Protein AF-A0A7C5TAN1-F1 (afdb_monomer)

Foldseek 3Di:
DKKWFFWPQLATDIDIDPDADAPEFWKKFFFKFFFWQLLQCVNVVLADAPPTAGDGQWGKIQTCAGPDDCTVVRHRWIFTFHQFFPQGGDRGHHHHNLMRMHHDYPRRGDDTDPPDDNLSRCLQLLLLLQLLLVVFDPPEEEEDLALSSLSVQLNNVVVVHQYEYEYCPLVVSNVVVVHHYDNDLVVDDQETQEYEQQASDPVSVCSPQVRHDYQEYEYEVNNVDPDHDDDPDPRDHHYHYGGRNPVGDPVSSVVSSVVCVVVEDEAEDPDSRVCSVCGPPPRNTYMYGPNND

Solvent-accessible surface area (backbone atoms only — not comparable to full-atom values): 15464 Å² total; per-residue (Å²): 104,69,20,39,34,36,26,40,67,91,54,73,45,76,50,76,39,85,48,65,71,76,86,39,47,26,34,28,34,39,34,25,32,28,38,27,66,63,53,31,30,43,76,72,64,66,42,86,54,67,70,71,29,24,32,24,33,22,12,24,30,32,29,68,42,39,68,65,95,66,27,81,81,48,43,73,41,34,28,25,31,32,34,60,41,88,86,41,31,34,42,44,72,39,59,22,50,39,34,66,46,46,38,40,56,68,63,22,56,66,50,82,42,92,78,82,53,72,68,44,14,48,41,43,55,39,25,27,14,35,32,56,29,75,71,54,42,80,55,36,38,31,34,26,28,42,52,48,25,40,39,20,45,51,37,24,44,77,73,75,41,81,46,41,33,43,26,87,52,58,48,65,50,32,47,75,71,72,44,55,72,32,64,48,76,88,72,48,76,51,72,34,36,14,36,35,44,32,40,61,52,64,66,61,53,47,54,50,68,75,68,40,48,46,46,30,39,37,35,36,55,83,13,70,74,88,77,77,84,87,69,91,62,92,72,74,55,47,77,47,76,48,73,63,23,91,82,33,58,66,71,59,39,53,54,42,49,60,65,50,56,79,72,55,52,79,44,78,42,92,49,76,68,69,51,46,84,51,62,65,39,62,86,68,22,39,35,39,31,38,76,83,108

Secondary structure (DSSP, 8-state):
--EEEEEESSSEEEEEESS----SSEEEEEEEEEE-HHHHHHHTTSS---SSEE---EEEEEEEEE-STTHHHHTT-EEEE-SB-SS-BBTTTB--S-BSSEEE-GGGEEEEESS--GGGGTHHHHHHHHHHHHH--SSEEEE--SHHHHHHHHHHHHTT--PEEE-SS-HHHHHTTT-EEESSGGGS-SEEEEEEE--S-HHHHHHHHHH-EEEEEEEEGGGT----PPPSSS---EEEEE-S-TT--HHHHHHHHHHHTTTPEEEE-SSSGGGGGG-SPPTT-EEEE-TT-

Nearest PDB structures (foldseek):
  2cdb-assembly1_A  TM=6.355E-01  e=8.607E-15  Saccharolobus solfataricus
  4cpd-assembly2_B  TM=6.988E-01  e=2.084E-10  Thermus sp. ATN1
  1hdy-assembly1_B  TM=6.630E-01  e=4.473E-11  Homo sapiens
  6eow-assembly2_D-2  TM=5.932E-01  e=3.955E-11  Rubus idaeus
  1d1t-assembly1_B  TM=6.871E-01  e=2.032E-09  Homo sapiens

pLDDT: mean 93.08, std 7.65, range [54.47, 98.81]

Mean predicted aligned error: 4.23 Å

Radius of gyration: 18.88 Å; Cα contacts (8 Å, |Δi|>4): 724; chains: 1; bounding box: 49×38×54 Å

Structure (mmCIF, N/CA/C/O backbone):
data_AF-A0A7C5TAN1-F1
#
_entry.id   AF-A0A7C5TAN1-F1
#
loop_
_atom_site.group_PDB
_atom_site.id
_atom_site.type_symbol
_atom_site.label_atom_id
_atom_site.label_alt_id
_atom_site.label_comp_id
_atom_site.label_asym_id
_atom_site.label_entity_id
_atom_site.label_seq_id
_atom_site.pdbx_PDB_ins_code
_atom_site.Cartn_x
_atom_site.Cartn_y
_atom_site.Cartn_z
_atom_site.occupancy
_atom_site.B_iso_or_equiv
_atom_site.auth_seq_id
_atom_site.auth_comp_id
_atom_site.auth_asym_id
_atom_site.auth_atom_id
_atom_site.pdbx_PDB_model_num
ATOM 1 N N . MET A 1 1 ? 10.106 1.331 -29.842 1.00 77.94 1 MET A N 1
ATOM 2 C CA . MET A 1 1 ? 10.509 1.033 -28.450 1.00 77.94 1 MET A CA 1
ATOM 3 C C . MET A 1 1 ? 9.751 -0.211 -28.020 1.00 77.94 1 MET A C 1
ATOM 5 O O . MET A 1 1 ? 8.537 -0.208 -28.179 1.00 77.94 1 MET A O 1
ATOM 9 N N . ARG A 1 2 ? 10.437 -1.283 -27.600 1.00 86.75 2 ARG A N 1
ATOM 10 C CA . ARG A 1 2 ? 9.760 -2.504 -27.128 1.00 86.75 2 ARG A CA 1
ATOM 11 C C . ARG A 1 2 ? 9.246 -2.297 -25.710 1.00 86.75 2 ARG A C 1
ATOM 13 O O . ARG A 1 2 ? 9.892 -1.591 -24.933 1.00 86.75 2 ARG A O 1
ATOM 20 N N . GLN A 1 3 ? 8.127 -2.922 -25.378 1.00 90.50 3 GLN A N 1
ATOM 21 C CA . GLN A 1 3 ? 7.542 -2.838 -24.047 1.00 90.50 3 GLN A CA 1
ATOM 22 C C . GLN A 1 3 ? 7.642 -4.189 -23.361 1.00 90.50 3 GLN A C 1
ATOM 24 O O . GLN A 1 3 ? 7.232 -5.199 -23.917 1.00 90.50 3 GLN A O 1
ATOM 29 N N . ARG A 1 4 ? 8.195 -4.205 -22.156 1.00 94.62 4 ARG A N 1
ATOM 30 C CA . ARG A 1 4 ? 8.327 -5.392 -21.318 1.00 94.62 4 ARG A CA 1
ATOM 31 C C . ARG A 1 4 ? 7.638 -5.103 -20.000 1.00 94.62 4 ARG A C 1
ATOM 33 O O . ARG A 1 4 ? 7.917 -4.073 -19.385 1.00 94.62 4 ARG A O 1
ATOM 40 N N . LEU A 1 5 ? 6.735 -5.988 -19.598 1.00 95.25 5 LEU A N 1
ATOM 41 C CA . LEU A 1 5 ? 5.948 -5.854 -18.378 1.00 95.25 5 LEU A CA 1
ATOM 42 C C . LEU A 1 5 ? 6.051 -7.131 -17.562 1.00 95.25 5 LEU A C 1
ATOM 44 O O . LEU A 1 5 ? 6.034 -8.227 -18.117 1.00 95.25 5 LEU A O 1
ATOM 48 N N . VAL A 1 6 ? 6.087 -6.980 -16.247 1.00 96.94 6 VAL A N 1
ATOM 49 C CA . VAL A 1 6 ? 5.904 -8.090 -15.318 1.00 96.94 6 VAL A CA 1
ATOM 50 C C . VAL A 1 6 ? 4.426 -8.134 -14.976 1.00 96.94 6 VAL A C 1
ATOM 52 O O . VAL A 1 6 ? 3.884 -7.189 -14.394 1.00 96.94 6 VAL A O 1
ATOM 55 N N . VAL A 1 7 ? 3.762 -9.214 -15.368 1.00 96.94 7 VAL A N 1
ATOM 56 C CA . VAL A 1 7 ? 2.310 -9.343 -15.273 1.00 96.94 7 VAL A CA 1
ATOM 57 C C . VAL A 1 7 ? 1.903 -10.519 -14.401 1.00 96.94 7 VAL A C 1
ATOM 59 O O . VAL A 1 7 ? 2.664 -11.462 -14.197 1.00 96.94 7 VAL A O 1
ATOM 62 N N . TYR A 1 8 ? 0.660 -10.478 -13.932 1.00 96.56 8 TYR A N 1
ATOM 63 C CA . TYR A 1 8 ? -0.034 -11.632 -13.388 1.00 96.56 8 TYR A CA 1
ATOM 64 C C . TYR A 1 8 ? -1.104 -12.127 -14.370 1.00 96.56 8 TYR A C 1
ATOM 66 O O . TYR A 1 8 ? -2.090 -11.439 -14.641 1.00 96.56 8 TYR A O 1
ATOM 74 N N . SER A 1 9 ? -0.921 -13.343 -14.885 1.00 93.75 9 SER A N 1
ATOM 75 C CA . SER A 1 9 ? -1.840 -14.047 -15.802 1.00 93.75 9 SER A CA 1
ATOM 76 C C . SER A 1 9 ? -2.499 -15.280 -15.153 1.00 93.75 9 SER A C 1
ATOM 78 O O . SER A 1 9 ? -3.233 -16.033 -15.790 1.00 93.75 9 SER A O 1
ATOM 80 N N . GLY A 1 10 ? -2.281 -15.475 -13.849 1.00 92.00 10 GLY A N 1
ATOM 81 C CA . GLY A 1 10 ? -2.526 -16.723 -13.109 1.00 92.00 10 GLY A CA 1
ATOM 82 C C . GLY A 1 10 ? -1.242 -17.265 -12.473 1.00 92.00 10 GLY A C 1
ATOM 83 O O . GLY A 1 10 ? -1.290 -17.978 -11.477 1.00 92.00 10 GLY A O 1
ATOM 84 N N . HIS A 1 11 ? -0.100 -16.844 -13.008 1.00 93.25 11 HIS A N 1
ATOM 85 C CA . HIS A 1 11 ? 1.221 -16.869 -12.393 1.00 93.25 11 HIS A CA 1
ATOM 86 C C . HIS A 1 11 ? 1.933 -15.552 -12.752 1.00 93.25 11 HIS A C 1
ATOM 88 O O . HIS A 1 11 ? 1.396 -14.757 -13.527 1.00 93.25 11 HIS A O 1
ATOM 94 N N . VAL A 1 12 ? 3.082 -15.280 -12.131 1.00 96.00 12 VAL A N 1
ATOM 95 C CA . VAL A 1 12 ? 3.873 -14.073 -12.412 1.00 96.00 12 VAL A CA 1
ATOM 96 C C . VAL A 1 12 ? 4.862 -14.385 -13.530 1.00 96.00 12 VAL A C 1
ATOM 98 O O . VAL A 1 12 ? 5.633 -15.336 -13.411 1.00 96.00 12 VAL A O 1
ATOM 101 N N . GLU A 1 13 ? 4.849 -13.590 -14.594 1.00 96.44 13 GLU A N 1
ATOM 102 C CA . GLU A 1 13 ? 5.713 -13.767 -15.765 1.00 96.44 13 GLU A CA 1
ATOM 103 C C . GLU A 1 13 ? 6.078 -12.421 -16.406 1.00 96.44 13 GLU A C 1
ATOM 105 O O . GLU A 1 13 ? 5.471 -11.390 -16.105 1.00 96.44 13 GLU A O 1
ATOM 110 N N . VAL A 1 14 ? 7.075 -12.426 -17.293 1.00 96.25 14 VAL A N 1
ATOM 111 C CA . VAL A 1 14 ? 7.434 -11.260 -18.109 1.00 96.25 14 VAL A CA 1
ATOM 112 C C . VAL A 1 14 ? 6.853 -11.435 -19.506 1.00 96.25 14 VAL A C 1
ATOM 114 O O . VAL A 1 14 ? 7.143 -12.421 -20.177 1.00 96.25 14 VAL A O 1
ATOM 117 N N . ILE A 1 15 ? 6.072 -10.456 -19.960 1.00 94.50 15 ILE A N 1
ATOM 118 C CA . ILE A 1 15 ? 5.562 -10.389 -21.333 1.00 94.50 15 ILE A CA 1
ATOM 119 C C . ILE A 1 15 ? 6.276 -9.266 -22.080 1.00 94.50 15 ILE A C 1
ATOM 121 O O . ILE A 1 15 ? 6.472 -8.171 -21.547 1.00 94.50 15 ILE A O 1
ATOM 125 N N . GLU A 1 16 ? 6.635 -9.531 -23.336 1.00 93.06 16 GLU A N 1
ATOM 126 C CA . GLU A 1 16 ? 7.217 -8.557 -24.255 1.00 93.06 16 GLU A CA 1
ATOM 127 C C . GLU A 1 16 ? 6.258 -8.263 -25.412 1.00 93.06 16 GLU A C 1
ATOM 129 O O . GLU A 1 16 ? 5.814 -9.163 -26.123 1.00 93.06 16 GLU A O 1
ATOM 134 N N . TYR A 1 17 ? 5.979 -6.981 -25.623 1.00 88.00 17 TYR A N 1
ATOM 135 C CA . TYR A 1 17 ? 5.256 -6.466 -26.775 1.00 88.00 17 TYR A CA 1
ATOM 136 C C . TYR A 1 17 ? 6.226 -5.803 -27.762 1.00 88.00 17 TYR A C 1
ATOM 138 O O . TYR A 1 17 ? 7.182 -5.123 -27.355 1.00 88.00 17 TYR A O 1
ATOM 146 N N . PRO A 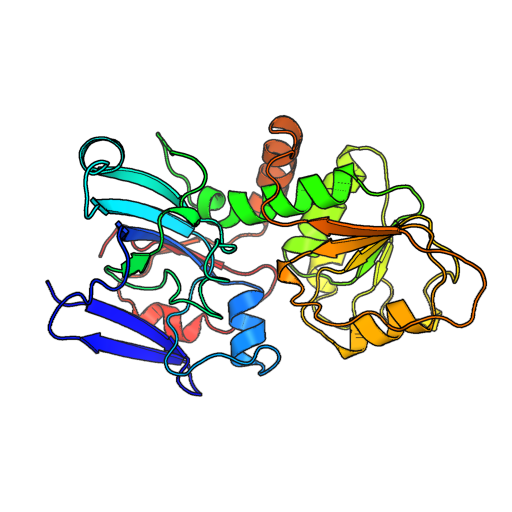1 18 ? 5.972 -5.941 -29.078 1.00 84.81 18 PRO A N 1
ATOM 147 C CA . PRO A 1 18 ? 6.850 -5.398 -30.116 1.00 84.81 18 PRO A CA 1
ATOM 148 C C . PRO A 1 18 ? 6.916 -3.862 -30.098 1.00 84.81 18 PRO A C 1
ATOM 150 O O . PRO A 1 18 ? 7.912 -3.277 -30.530 1.00 84.81 18 PRO A O 1
ATOM 153 N N . CYS A 1 19 ? 5.884 -3.203 -29.569 1.00 81.56 19 CYS A N 1
ATOM 154 C CA . CYS A 1 19 ? 5.796 -1.759 -29.402 1.00 81.56 19 CYS A CA 1
ATOM 155 C C . CYS A 1 19 ? 5.165 -1.395 -28.050 1.00 81.56 19 CYS A C 1
ATOM 157 O O . CYS A 1 19 ? 4.461 -2.203 -27.448 1.00 81.56 19 CYS A O 1
ATOM 159 N N . VAL A 1 20 ? 5.426 -0.170 -27.581 1.00 80.94 20 VAL A N 1
ATOM 160 C CA . VAL A 1 20 ? 4.728 0.417 -26.429 1.00 80.94 20 VAL A CA 1
ATOM 161 C C . VAL A 1 20 ? 3.267 0.629 -26.786 1.00 80.94 20 VAL A C 1
ATOM 163 O O . VAL A 1 20 ? 2.955 1.367 -27.720 1.00 80.94 20 VAL A O 1
ATOM 166 N N . VAL A 1 21 ? 2.382 -0.004 -26.023 1.00 76.88 21 VAL A N 1
ATOM 167 C CA . VAL A 1 21 ? 0.944 0.213 -26.128 1.00 76.88 21 VAL A CA 1
ATOM 168 C C . VAL A 1 21 ? 0.585 1.432 -25.281 1.00 76.88 21 VAL A C 1
ATOM 170 O O . VAL A 1 21 ? 0.700 1.408 -24.055 1.00 76.88 21 VAL A O 1
ATOM 173 N N . VAL A 1 22 ? 0.173 2.512 -25.943 1.00 75.62 22 VAL A N 1
ATOM 174 C CA . VAL A 1 22 ? -0.327 3.725 -25.284 1.00 75.62 22 VAL A CA 1
ATOM 175 C C . VAL A 1 22 ? -1.839 3.591 -25.160 1.00 75.62 22 VAL A C 1
ATOM 177 O O . VAL A 1 22 ? -2.556 3.696 -26.153 1.00 75.62 22 VAL A O 1
ATOM 180 N N . GLN A 1 23 ? -2.304 3.265 -23.957 1.00 71.50 23 GLN A N 1
ATOM 181 C CA . GLN A 1 23 ? -3.733 3.128 -23.644 1.00 71.50 23 GLN A CA 1
ATOM 182 C C . GLN A 1 23 ? -4.280 4.388 -22.969 1.00 71.50 23 GLN A C 1
ATOM 184 O O . GLN A 1 23 ? -5.439 4.738 -23.169 1.00 71.50 23 GLN A O 1
ATOM 189 N N . ASP A 1 24 ? -3.419 5.090 -22.237 1.00 77.69 24 ASP A N 1
ATOM 190 C CA . ASP A 1 24 ? -3.729 6.285 -21.472 1.00 77.69 24 ASP A CA 1
ATOM 191 C C . ASP A 1 24 ? -2.932 7.493 -21.963 1.00 77.69 24 ASP A C 1
ATOM 193 O O . ASP A 1 24 ? -1.995 7.409 -22.760 1.00 77.69 24 ASP A O 1
ATOM 197 N N . SER A 1 25 ? -3.284 8.664 -21.443 1.00 84.75 25 SER A N 1
ATOM 198 C CA . SER A 1 25 ? -2.717 9.922 -21.910 1.00 84.75 25 SER A CA 1
ATOM 199 C C . SER A 1 25 ? -1.309 10.227 -21.388 1.00 84.75 25 SER A C 1
ATOM 201 O O . SER A 1 25 ? -0.742 11.216 -21.834 1.00 84.75 25 SER A O 1
ATOM 203 N N . VAL A 1 26 ? -0.721 9.443 -20.474 1.00 90.94 26 VAL A N 1
ATOM 204 C CA . VAL A 1 26 ? 0.651 9.677 -19.970 1.00 90.94 26 VAL A CA 1
ATOM 205 C C . VAL A 1 26 ? 1.502 8.435 -20.177 1.00 90.94 26 VAL A C 1
ATOM 207 O O . VAL A 1 26 ? 1.247 7.398 -19.574 1.00 90.94 26 VAL A O 1
ATOM 210 N N . LEU A 1 27 ? 2.552 8.548 -20.986 1.00 93.69 27 LEU A N 1
ATOM 211 C CA . LEU A 1 27 ? 3.604 7.546 -21.085 1.00 93.69 27 LEU A CA 1
ATOM 212 C C . LEU A 1 27 ? 4.686 7.838 -20.047 1.00 93.69 27 LEU A C 1
ATOM 214 O O . LEU A 1 27 ? 5.266 8.928 -20.012 1.00 93.69 27 LEU A O 1
ATOM 218 N N . VAL A 1 28 ? 5.001 6.842 -19.228 1.00 95.44 28 VAL A N 1
ATOM 219 C CA . VAL A 1 28 ? 5.980 6.963 -18.155 1.00 95.44 28 VAL A CA 1
ATOM 220 C C . VAL A 1 28 ? 7.056 5.886 -18.232 1.00 95.44 28 VAL A C 1
ATOM 222 O O . VAL A 1 28 ? 6.830 4.764 -18.688 1.00 95.44 28 VAL A O 1
ATOM 225 N N . LYS A 1 29 ? 8.245 6.245 -17.748 1.00 95.94 29 LYS A N 1
ATOM 226 C CA . LYS A 1 29 ? 9.355 5.339 -17.477 1.00 95.94 29 LYS A CA 1
ATOM 227 C C . LYS A 1 29 ? 9.491 5.163 -15.962 1.00 95.94 29 LYS A C 1
ATOM 229 O O . LYS A 1 29 ? 9.865 6.124 -15.279 1.00 95.94 29 LYS A O 1
ATOM 234 N N . PRO A 1 30 ? 9.193 3.977 -15.418 1.00 97.31 30 PRO A N 1
ATOM 235 C CA . PRO A 1 30 ? 9.370 3.693 -14.000 1.00 97.31 30 PRO A CA 1
ATOM 236 C C . PRO A 1 30 ? 10.834 3.813 -13.550 1.00 97.31 30 PRO A C 1
ATOM 238 O O . PRO A 1 30 ? 11.749 3.385 -14.248 1.00 97.31 30 PRO A O 1
ATOM 241 N N . ILE A 1 31 ? 11.056 4.414 -12.379 1.00 97.62 31 ILE A N 1
ATOM 242 C CA . ILE A 1 31 ? 12.374 4.560 -11.733 1.00 97.62 31 ILE A CA 1
ATOM 243 C C . ILE A 1 31 ? 12.434 3.673 -10.492 1.00 97.62 31 ILE A C 1
ATOM 245 O O . ILE A 1 31 ? 13.359 2.877 -10.343 1.00 97.62 31 ILE A O 1
ATOM 249 N N . TYR A 1 32 ? 11.436 3.802 -9.616 1.00 98.25 32 TYR A N 1
ATOM 250 C CA . TYR A 1 32 ? 11.281 2.985 -8.417 1.00 98.25 32 TYR A CA 1
ATOM 251 C C . TYR A 1 32 ? 9.872 2.412 -8.389 1.00 98.25 32 TYR A C 1
ATOM 253 O O . TYR A 1 32 ? 8.916 3.137 -8.644 1.00 98.25 32 TYR A O 1
ATOM 261 N N . VAL A 1 33 ? 9.723 1.135 -8.057 1.00 98.25 33 VAL A N 1
ATOM 262 C CA . VAL A 1 33 ? 8.409 0.495 -7.926 1.00 98.25 33 VAL A CA 1
ATOM 263 C C . VAL A 1 33 ? 8.334 -0.188 -6.573 1.00 98.25 33 VAL A C 1
ATOM 265 O O . VAL A 1 33 ? 9.243 -0.917 -6.178 1.00 98.25 33 VAL A O 1
ATOM 268 N N . TYR A 1 34 ? 7.258 0.067 -5.841 1.00 98.06 34 TYR A N 1
ATOM 269 C CA . TYR A 1 34 ? 6.955 -0.627 -4.602 1.00 98.06 34 TYR A CA 1
ATOM 270 C C . TYR A 1 34 ? 6.135 -1.884 -4.905 1.00 98.06 34 TYR A C 1
ATOM 272 O O . TYR A 1 34 ? 5.102 -1.813 -5.570 1.00 98.06 34 TYR A O 1
ATOM 280 N N . LEU A 1 35 ? 6.600 -3.024 -4.392 1.00 97.56 35 LEU A N 1
ATOM 281 C CA . LEU A 1 35 ? 5.897 -4.304 -4.423 1.00 97.56 35 LEU A CA 1
ATOM 282 C C . LEU A 1 35 ? 5.474 -4.654 -2.998 1.00 97.56 35 LEU A C 1
ATOM 284 O O . LEU A 1 35 ? 6.320 -4.845 -2.115 1.00 97.56 35 LEU A O 1
ATOM 288 N N . GLY A 1 36 ? 4.166 -4.741 -2.770 1.00 95.75 36 GLY A N 1
ATOM 289 C CA . GLY A 1 36 ? 3.598 -4.761 -1.431 1.00 95.75 36 GLY A CA 1
ATOM 290 C C . GLY A 1 36 ? 2.308 -5.549 -1.271 1.00 95.75 36 GLY A C 1
ATOM 291 O O . GLY A 1 36 ? 2.143 -6.664 -1.772 1.00 95.75 36 GLY A O 1
ATOM 292 N N . ASP A 1 37 ? 1.401 -4.964 -0.489 1.00 94.56 37 ASP A N 1
ATOM 293 C CA . ASP A 1 37 ? 0.145 -5.599 -0.091 1.00 94.56 37 ASP A CA 1
ATOM 294 C C . ASP A 1 37 ? -0.778 -5.885 -1.282 1.00 94.56 37 ASP A C 1
ATOM 296 O O . ASP A 1 37 ? -1.447 -6.918 -1.278 1.00 94.56 37 ASP A O 1
ATOM 300 N N . ILE A 1 38 ? -0.782 -5.026 -2.311 1.00 96.25 38 ILE A N 1
ATOM 301 C CA . ILE A 1 38 ? -1.588 -5.227 -3.524 1.00 96.25 38 ILE A CA 1
ATOM 302 C C . ILE A 1 38 ? -1.087 -6.449 -4.291 1.00 96.25 38 ILE A C 1
ATOM 304 O O . ILE A 1 38 ? -1.862 -7.374 -4.521 1.00 96.25 38 ILE A O 1
ATOM 308 N N . GLU A 1 39 ? 0.209 -6.520 -4.604 1.00 97.00 39 GLU A N 1
ATOM 309 C CA . GLU A 1 39 ? 0.779 -7.658 -5.332 1.00 97.00 39 GLU A CA 1
ATOM 310 C C . GLU A 1 39 ? 0.570 -8.971 -4.566 1.00 97.00 39 GLU A C 1
ATOM 312 O O . GLU A 1 39 ? 0.200 -9.992 -5.150 1.00 97.00 39 GLU A O 1
ATOM 317 N N . ARG A 1 40 ? 0.732 -8.945 -3.236 1.00 96.00 40 ARG A N 1
ATOM 318 C CA . ARG A 1 40 ? 0.438 -10.099 -2.377 1.00 96.00 40 ARG A CA 1
ATOM 319 C C . ARG A 1 40 ? -1.034 -10.506 -2.460 1.00 96.00 40 ARG A C 1
ATOM 321 O O . ARG A 1 40 ? -1.334 -11.698 -2.519 1.00 96.00 40 ARG A O 1
ATOM 328 N N . ALA A 1 41 ? -1.954 -9.546 -2.441 1.00 95.56 41 ALA A N 1
ATOM 329 C CA . ALA A 1 41 ? -3.388 -9.809 -2.477 1.00 95.56 41 ALA A CA 1
ATOM 330 C C . ALA A 1 41 ? -3.850 -10.354 -3.839 1.00 95.56 41 ALA A C 1
ATOM 332 O O . ALA A 1 41 ? -4.677 -11.263 -3.873 1.00 95.56 41 ALA A O 1
ATOM 333 N N . VAL A 1 42 ? -3.274 -9.866 -4.941 1.00 96.00 42 VAL A N 1
ATOM 334 C CA . VAL A 1 42 ? -3.526 -10.381 -6.296 1.00 96.00 42 VAL A CA 1
ATOM 335 C C . VAL A 1 42 ? -3.050 -11.830 -6.420 1.00 96.00 42 VAL A C 1
ATOM 337 O O . VAL A 1 42 ? -3.832 -12.710 -6.779 1.00 96.00 42 VAL A O 1
ATOM 340 N N . VAL A 1 43 ? -1.801 -12.117 -6.038 1.00 95.06 43 VAL A N 1
ATOM 341 C CA . VAL A 1 43 ? -1.226 -13.470 -6.168 1.00 95.06 43 VAL A CA 1
ATOM 342 C C . VAL A 1 43 ? -1.872 -14.483 -5.222 1.00 95.06 43 VAL A C 1
ATOM 344 O O . VAL A 1 43 ? -2.028 -15.646 -5.578 1.00 95.06 43 VAL A O 1
ATOM 347 N N . SER A 1 44 ? -2.305 -14.058 -4.033 1.00 92.94 44 SER A N 1
ATOM 348 C CA . SER A 1 44 ? -3.049 -14.926 -3.103 1.00 92.94 44 SER A CA 1
ATOM 349 C C . SER A 1 44 ? -4.525 -15.120 -3.472 1.00 92.94 44 SER A C 1
ATOM 351 O O . SER A 1 44 ? -5.244 -15.799 -2.741 1.00 92.94 44 SER A O 1
ATOM 353 N N . GLY A 1 45 ? -4.996 -14.528 -4.576 1.00 92.19 45 GLY A N 1
ATOM 354 C CA . GLY A 1 45 ? -6.380 -14.648 -5.035 1.00 92.19 45 GLY A CA 1
ATOM 355 C C . GLY A 1 45 ? -7.400 -13.887 -4.182 1.00 92.19 45 GLY A C 1
ATOM 356 O O . GLY A 1 45 ? -8.595 -14.147 -4.288 1.00 92.19 45 GLY A O 1
ATOM 357 N N . ARG A 1 46 ? -6.955 -12.948 -3.335 1.00 91.19 46 ARG A N 1
ATOM 358 C CA . ARG A 1 46 ? -7.841 -12.089 -2.524 1.00 91.19 46 ARG A CA 1
ATOM 359 C C . ARG A 1 46 ? -8.448 -10.950 -3.322 1.00 91.19 46 ARG A C 1
ATOM 361 O O . ARG A 1 46 ? -9.511 -10.458 -2.959 1.00 91.19 46 A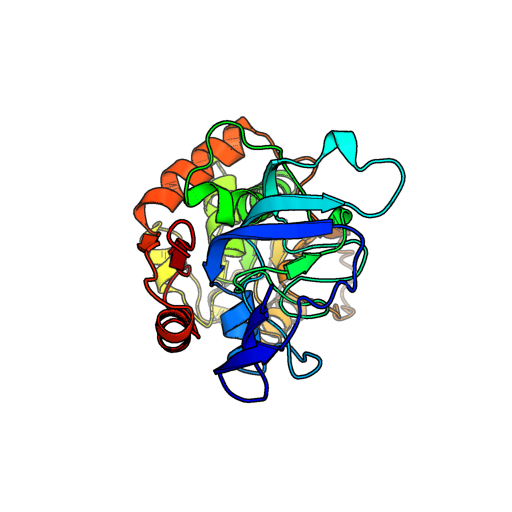RG A O 1
ATOM 368 N N . LEU A 1 47 ? -7.759 -10.520 -4.376 1.00 92.88 47 LEU A N 1
ATOM 369 C CA . LEU A 1 47 ? -8.258 -9.538 -5.327 1.00 92.88 47 LEU A CA 1
ATOM 370 C C . LEU A 1 47 ? -8.472 -10.209 -6.678 1.00 92.88 47 LEU A C 1
ATOM 372 O O . LEU A 1 47 ? -7.579 -10.873 -7.203 1.00 92.88 47 LEU A O 1
ATOM 376 N N . LEU A 1 48 ? -9.668 -10.021 -7.228 1.00 88.56 48 LEU A N 1
ATOM 377 C CA . LEU A 1 48 ? -9.983 -10.411 -8.594 1.00 88.56 48 LEU A CA 1
ATOM 378 C C . LEU A 1 48 ? -9.491 -9.309 -9.531 1.00 88.56 48 LEU A C 1
ATOM 380 O O . LEU A 1 48 ? -9.807 -8.139 -9.326 1.00 88.56 48 LEU A O 1
ATOM 384 N N . THR A 1 49 ? -8.726 -9.690 -10.549 1.00 90.12 49 THR A N 1
ATOM 385 C CA . THR A 1 49 ? -8.161 -8.773 -11.543 1.00 90.12 49 THR A CA 1
ATOM 386 C C . THR A 1 49 ? -8.477 -9.273 -12.954 1.00 90.12 49 THR A C 1
ATOM 388 O O . THR A 1 49 ? -8.566 -10.493 -13.156 1.00 90.12 49 THR A O 1
ATOM 391 N N . PRO A 1 50 ? -8.632 -8.378 -13.949 1.00 87.81 50 PRO A N 1
ATOM 392 C CA . PRO A 1 50 ? -8.550 -8.783 -15.344 1.00 87.81 50 PRO A CA 1
ATOM 393 C C . PRO A 1 50 ? -7.151 -9.365 -15.592 1.00 87.81 50 PRO A C 1
ATOM 395 O O . PRO A 1 50 ? -6.171 -8.915 -15.003 1.00 87.81 50 PRO A O 1
ATOM 398 N N . ARG A 1 51 ? -7.052 -10.422 -16.400 1.00 88.12 51 ARG A N 1
ATOM 399 C CA . ARG A 1 51 ? -5.780 -11.097 -16.698 1.00 88.12 51 ARG A CA 1
ATOM 400 C C . ARG A 1 51 ? -5.486 -10.980 -18.195 1.00 88.12 51 ARG A C 1
ATOM 402 O O . ARG A 1 51 ? -6.400 -11.252 -18.975 1.00 88.12 51 ARG A O 1
ATOM 409 N N . PRO A 1 52 ? -4.247 -10.653 -18.605 1.00 92.38 52 PRO A N 1
ATOM 410 C CA . PRO A 1 52 ? -3.089 -10.298 -17.772 1.00 92.38 52 PRO A CA 1
ATOM 411 C C . PRO A 1 52 ? -3.177 -8.870 -17.193 1.00 92.38 52 PRO A C 1
ATOM 413 O O . PRO A 1 52 ? -3.752 -7.988 -17.824 1.00 92.38 52 PRO A O 1
ATOM 416 N N . ILE A 1 53 ? -2.573 -8.639 -16.020 1.00 95.12 53 ILE A N 1
ATOM 417 C CA . ILE A 1 53 ? -2.443 -7.306 -15.395 1.00 95.12 53 ILE A CA 1
ATOM 418 C C . ILE A 1 53 ? -0.987 -7.031 -15.018 1.00 95.12 53 ILE A C 1
ATOM 420 O O . ILE A 1 53 ? -0.350 -7.885 -14.402 1.00 95.12 53 ILE A O 1
ATOM 424 N N . ALA A 1 54 ? -0.441 -5.865 -15.373 1.00 96.00 54 ALA A N 1
ATOM 425 C CA . ALA A 1 54 ? 0.906 -5.488 -14.937 1.00 96.00 54 ALA A CA 1
ATOM 426 C C . ALA A 1 54 ? 0.949 -5.222 -13.423 1.00 96.00 54 ALA A C 1
ATOM 428 O O . ALA A 1 54 ? 0.034 -4.613 -12.873 1.00 96.00 54 ALA A O 1
ATOM 429 N N . MET A 1 55 ? 2.011 -5.666 -12.754 1.00 97.06 55 MET A N 1
ATOM 430 C CA . MET A 1 55 ? 2.187 -5.537 -11.300 1.00 97.06 55 MET A CA 1
ATOM 431 C C . MET A 1 55 ? 2.811 -4.183 -10.921 1.00 97.06 55 MET A C 1
ATOM 433 O O . MET A 1 55 ? 3.293 -3.460 -11.787 1.00 97.06 55 MET A O 1
ATOM 437 N N . GLY A 1 56 ? 2.842 -3.829 -9.632 1.00 96.69 56 GLY A N 1
ATOM 438 C CA . GLY A 1 56 ? 3.518 -2.628 -9.129 1.00 96.69 56 GLY A CA 1
ATOM 439 C C . GLY A 1 56 ? 2.584 -1.432 -8.979 1.00 96.69 56 GLY A C 1
ATOM 440 O O . GLY A 1 56 ? 2.602 -0.512 -9.787 1.00 96.69 56 GLY A O 1
ATOM 441 N N . ALA A 1 57 ? 1.765 -1.420 -7.936 1.00 96.38 57 ALA A N 1
ATOM 442 C CA . ALA A 1 57 ? 0.708 -0.421 -7.785 1.00 96.38 57 ALA A CA 1
ATOM 443 C C . ALA A 1 57 ? 1.180 1.010 -7.446 1.00 96.38 57 ALA A C 1
ATOM 445 O O . ALA A 1 57 ? 0.433 1.963 -7.639 1.00 96.38 57 ALA A O 1
ATOM 446 N N . SER A 1 58 ? 2.383 1.184 -6.899 1.00 97.69 58 SER A N 1
ATOM 447 C CA . SER A 1 58 ? 2.890 2.482 -6.429 1.00 97.69 58 SER A CA 1
ATOM 448 C C . SER A 1 58 ? 4.367 2.618 -6.765 1.00 97.69 58 SER A C 1
ATOM 450 O O . SER A 1 58 ? 5.092 1.622 -6.826 1.00 97.69 58 SER A O 1
ATOM 452 N N . GLY A 1 59 ? 4.838 3.841 -6.991 1.00 98.06 59 GLY A N 1
ATOM 453 C CA . GLY A 1 59 ? 6.205 4.034 -7.452 1.00 98.06 59 GLY A CA 1
ATOM 454 C C . GLY A 1 59 ? 6.595 5.478 -7.708 1.00 98.06 59 GLY A C 1
ATOM 455 O O . GLY A 1 59 ? 5.895 6.418 -7.343 1.00 98.06 59 GLY A O 1
ATOM 456 N N . VAL A 1 60 ? 7.743 5.628 -8.352 1.00 98.50 60 VAL A N 1
ATOM 457 C CA . VAL A 1 60 ? 8.283 6.877 -8.874 1.00 98.50 60 VAL A CA 1
ATOM 458 C C . VAL A 1 60 ? 8.544 6.678 -10.351 1.00 98.50 60 VAL A C 1
ATOM 460 O O . VAL A 1 60 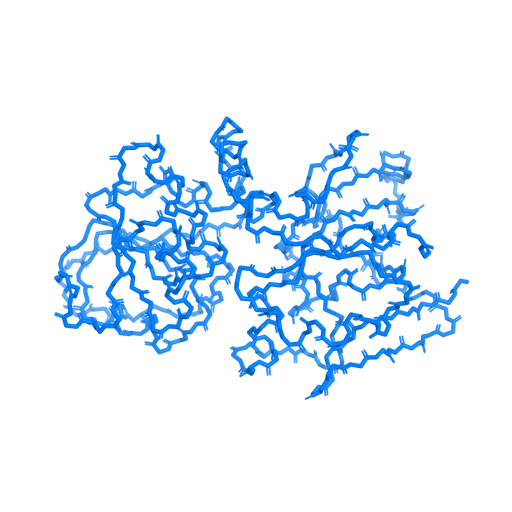? 9.177 5.694 -10.743 1.00 98.50 60 VAL A O 1
ATOM 463 N N . VAL A 1 61 ? 8.091 7.619 -11.167 1.00 97.88 61 VAL A N 1
ATOM 464 C CA . VAL A 1 61 ? 8.189 7.526 -12.622 1.00 97.88 61 VAL A CA 1
ATOM 465 C C . VAL A 1 61 ? 8.684 8.836 -13.215 1.00 97.88 61 VAL A C 1
ATOM 467 O O . VAL A 1 61 ? 8.417 9.913 -12.685 1.00 97.88 61 VAL A O 1
ATOM 470 N N . ARG A 1 62 ? 9.389 8.753 -14.342 1.00 96.81 62 ARG A N 1
ATOM 471 C CA . ARG A 1 62 ? 9.662 9.897 -15.213 1.00 96.81 62 ARG A CA 1
ATOM 472 C C . ARG A 1 62 ? 8.615 9.938 -16.313 1.00 96.81 62 ARG A C 1
ATOM 474 O O . ARG A 1 62 ? 8.423 8.940 -17.002 1.00 96.81 62 ARG A O 1
ATOM 481 N N . VAL 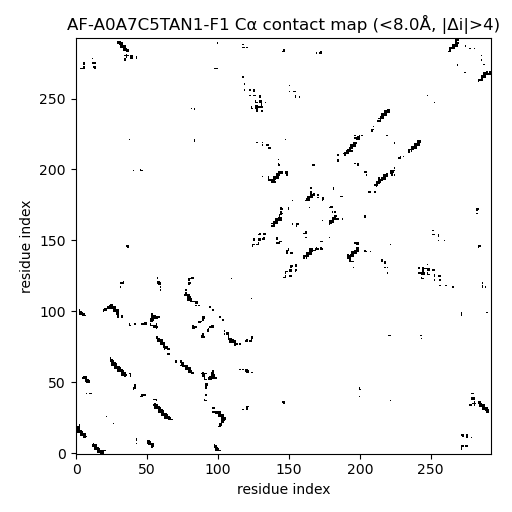A 1 63 ? 7.984 11.084 -16.514 1.00 95.38 63 VAL A N 1
ATOM 482 C CA . VAL A 1 63 ? 7.068 11.280 -17.638 1.00 95.38 63 VAL A CA 1
ATOM 483 C C . VAL A 1 63 ? 7.887 11.403 -18.921 1.00 95.38 63 VAL A C 1
ATOM 485 O O . VAL A 1 63 ? 8.784 12.241 -19.015 1.00 95.38 63 VAL A O 1
ATOM 488 N N . VAL A 1 64 ? 7.600 10.538 -19.890 1.00 93.00 64 VAL A N 1
ATOM 489 C CA . VAL A 1 64 ? 8.277 10.494 -21.194 1.00 93.00 64 VAL A CA 1
ATOM 490 C C . VAL A 1 64 ? 7.501 11.315 -22.210 1.00 93.00 64 VAL A C 1
ATOM 492 O O . VAL A 1 64 ? 8.094 12.106 -22.933 1.00 93.00 64 VAL A O 1
ATOM 495 N N . GLU A 1 65 ? 6.185 11.135 -22.241 1.00 88.94 65 GLU A N 1
ATOM 496 C CA . GLU A 1 65 ? 5.294 11.809 -23.176 1.00 88.94 65 GLU A CA 1
ATOM 497 C C . GLU A 1 65 ? 3.903 11.929 -22.552 1.00 88.94 65 GLU A C 1
ATOM 499 O O . GLU A 1 65 ? 3.485 11.075 -21.768 1.00 88.94 65 GLU A O 1
ATOM 504 N N . VAL A 1 66 ? 3.178 12.987 -22.904 1.00 86.00 66 VAL A N 1
ATOM 505 C CA . VAL A 1 66 ? 1.765 13.145 -22.558 1.00 86.00 66 VAL A CA 1
ATOM 506 C C . VAL A 1 66 ? 0.994 13.469 -23.825 1.00 86.00 66 VAL A C 1
ATOM 508 O O . VAL A 1 66 ? 1.340 14.404 -24.547 1.00 86.00 66 VAL A O 1
ATOM 511 N N . MET A 1 67 ? -0.066 12.712 -24.082 1.00 80.88 67 MET A N 1
ATOM 512 C CA . MET A 1 67 ? -0.976 12.972 -25.185 1.00 80.88 67 MET A CA 1
ATOM 513 C C . MET A 1 67 ? -1.909 14.136 -24.825 1.00 80.88 67 MET A C 1
ATOM 515 O O . MET A 1 67 ? -2.540 14.136 -23.768 1.00 80.88 67 MET A O 1
ATOM 519 N N . GLY A 1 68 ? -2.020 15.125 -25.716 1.00 71.06 68 GLY A N 1
ATOM 520 C CA . GLY A 1 68 ? -2.931 16.267 -25.570 1.00 71.06 68 GLY A CA 1
ATOM 521 C C . GLY A 1 68 ? -2.255 17.594 -25.196 1.00 71.06 68 GLY A C 1
ATOM 522 O O . GLY A 1 68 ? -1.038 17.742 -25.248 1.00 71.06 68 GLY A O 1
ATOM 523 N N . SER A 1 69 ? -3.070 18.594 -24.845 1.00 60.84 69 SER A N 1
ATOM 524 C CA . SER A 1 69 ? -2.657 20.003 -24.690 1.00 60.84 69 SER A CA 1
ATOM 525 C C . SER A 1 69 ? -1.790 20.312 -23.463 1.00 60.84 69 SER A C 1
ATOM 527 O O . SER A 1 69 ? -1.194 21.382 -23.402 1.00 60.84 69 SER A O 1
ATOM 529 N N . HIS A 1 70 ? -1.681 19.389 -22.506 1.00 61.50 70 HIS A N 1
ATOM 530 C CA . HIS A 1 70 ? -0.896 19.570 -21.276 1.00 61.50 70 HIS A CA 1
ATOM 531 C C . HIS A 1 70 ? 0.532 19.001 -21.398 1.00 61.50 70 HIS A C 1
ATOM 533 O O . HIS A 1 70 ? 1.229 18.821 -20.401 1.00 61.50 70 HIS A O 1
ATOM 539 N N . SER A 1 71 ? 0.988 18.694 -22.619 1.00 65.12 71 SER A N 1
ATOM 540 C CA . SER A 1 71 ? 2.208 17.913 -22.847 1.00 65.12 71 SER A CA 1
ATOM 541 C C . SER A 1 71 ? 3.494 18.558 -22.334 1.00 65.12 71 SER A C 1
ATOM 543 O O . SER A 1 71 ? 4.363 17.865 -21.800 1.00 65.12 71 SER A O 1
ATOM 545 N N . VAL A 1 72 ? 3.600 19.883 -22.419 1.00 66.62 72 VAL A N 1
ATOM 546 C CA . VAL A 1 72 ? 4.801 20.629 -22.011 1.00 66.62 72 VAL A CA 1
ATOM 547 C C . VAL A 1 72 ? 4.962 20.669 -20.490 1.00 66.62 72 VAL A C 1
ATOM 549 O O . VAL A 1 72 ? 6.083 20.723 -19.991 1.00 66.62 72 VAL A O 1
ATOM 552 N N . GLU A 1 73 ? 3.863 20.616 -19.735 1.00 79.25 73 GLU A N 1
ATOM 553 C CA . GLU A 1 73 ? 3.918 20.766 -18.281 1.00 79.25 73 GLU A CA 1
ATOM 554 C C . GLU A 1 73 ? 4.542 19.551 -17.598 1.00 79.25 73 GLU A C 1
ATOM 556 O O . GLU A 1 73 ? 5.281 19.723 -16.633 1.00 79.25 73 GLU A O 1
ATOM 561 N N . TYR A 1 74 ? 4.271 18.341 -18.084 1.00 83.94 74 TYR A N 1
ATOM 562 C CA . TYR A 1 74 ? 4.660 17.104 -17.402 1.00 83.94 74 TYR A CA 1
ATOM 563 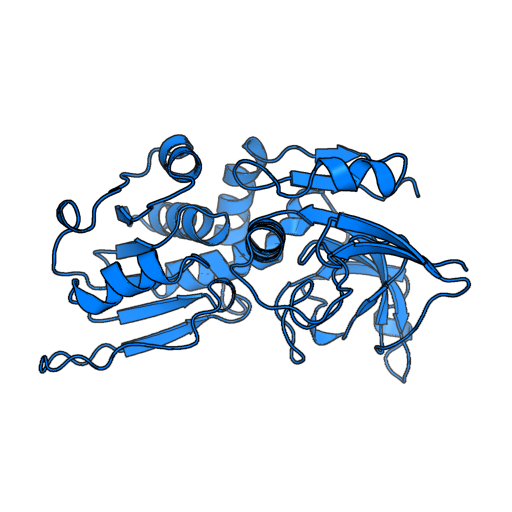C C . TYR A 1 74 ? 5.925 16.463 -17.974 1.00 83.94 74 TYR A C 1
ATOM 565 O O . TYR A 1 74 ? 6.667 15.812 -17.239 1.00 83.94 74 TYR A O 1
ATOM 573 N N . THR A 1 75 ? 6.184 16.630 -19.272 1.00 90.56 75 THR A N 1
ATOM 574 C CA . THR A 1 75 ? 7.236 15.888 -19.983 1.00 90.56 75 THR A CA 1
ATOM 575 C C . THR A 1 75 ? 8.624 16.115 -19.378 1.00 90.56 75 THR A C 1
ATOM 577 O O . THR A 1 75 ? 9.040 17.240 -19.108 1.00 90.56 75 THR A O 1
ATOM 580 N N . GLY A 1 76 ? 9.358 15.024 -19.145 1.00 91.62 76 GLY A N 1
ATOM 581 C CA . GLY A 1 76 ? 10.710 15.025 -18.584 1.00 91.62 76 GLY A CA 1
ATOM 582 C C . GLY A 1 76 ? 10.782 15.133 -17.058 1.00 91.62 76 GLY A C 1
ATOM 583 O O . GLY A 1 76 ? 11.841 14.852 -16.487 1.00 91.62 76 GLY A O 1
ATOM 584 N N . LYS A 1 77 ? 9.680 15.485 -16.385 1.00 95.19 77 LYS A N 1
ATOM 585 C CA . LYS A 1 77 ? 9.612 15.588 -14.922 1.00 95.19 77 LYS A CA 1
ATOM 586 C C . LYS A 1 77 ? 9.406 14.224 -14.266 1.00 95.19 77 LYS A C 1
ATOM 588 O O . LYS A 1 77 ? 8.954 13.263 -14.890 1.00 95.19 77 LYS A O 1
ATOM 593 N N . VAL A 1 78 ? 9.753 14.149 -12.985 1.00 97.50 78 VAL A N 1
ATOM 594 C CA . VAL A 1 78 ? 9.613 12.949 -12.156 1.00 97.50 78 VAL A CA 1
ATOM 595 C C . VAL A 1 78 ? 8.474 13.152 -11.165 1.00 97.50 78 VAL A C 1
ATOM 597 O O . VAL A 1 78 ? 8.370 14.223 -10.574 1.00 97.50 78 VAL A O 1
ATOM 600 N N . TYR A 1 79 ? 7.641 12.132 -10.981 1.00 97.88 79 TYR A N 1
ATOM 601 C CA . TYR A 1 79 ? 6.497 12.155 -10.071 1.00 97.88 79 TYR A CA 1
ATOM 602 C C . TYR A 1 79 ? 6.459 10.899 -9.202 1.00 97.88 79 TYR A C 1
ATOM 604 O O . TYR A 1 79 ? 6.840 9.814 -9.655 1.00 97.88 79 TYR A O 1
ATOM 612 N N . SER A 1 80 ? 5.962 11.034 -7.971 1.00 97.69 80 SER A N 1
ATOM 613 C CA . SER A 1 80 ? 5.399 9.896 -7.246 1.00 97.69 80 SER A CA 1
ATOM 614 C C . SER A 1 80 ? 4.079 9.480 -7.900 1.00 97.69 80 SER A C 1
ATOM 616 O O . SER A 1 80 ? 3.348 10.302 -8.460 1.00 97.69 80 SER A O 1
ATOM 618 N N . VAL A 1 81 ? 3.776 8.187 -7.839 1.00 97.75 81 VAL A N 1
ATOM 619 C CA . VAL A 1 81 ? 2.566 7.612 -8.424 1.00 97.75 81 VAL A CA 1
ATOM 620 C C . VAL A 1 81 ? 1.714 6.996 -7.333 1.00 97.75 81 VAL A C 1
ATOM 622 O O . VAL A 1 81 ? 2.161 6.091 -6.628 1.00 97.75 81 VAL A O 1
ATOM 625 N N . THR A 1 82 ? 0.480 7.483 -7.208 1.00 97.25 82 THR A N 1
ATOM 626 C CA . THR A 1 82 ? -0.505 6.929 -6.283 1.00 97.25 82 THR A CA 1
ATOM 627 C C . THR A 1 82 ? -1.177 5.690 -6.876 1.00 97.25 82 THR A C 1
ATOM 629 O O . THR A 1 82 ? -1.578 5.701 -8.046 1.00 97.25 82 THR A O 1
ATOM 632 N N . PRO A 1 83 ? -1.385 4.628 -6.076 1.00 97.06 83 PRO A N 1
ATOM 633 C CA . PRO A 1 83 ? -2.117 3.456 -6.536 1.00 97.06 83 PRO A CA 1
ATOM 634 C C . PRO A 1 83 ? -3.565 3.775 -6.908 1.00 97.06 83 PRO A C 1
ATOM 636 O O . PRO A 1 83 ? -4.120 3.100 -7.764 1.00 97.06 83 PRO A O 1
ATOM 639 N N . ILE A 1 84 ? -4.193 4.790 -6.303 1.00 96.12 84 ILE A N 1
ATOM 640 C CA . ILE A 1 84 ? -5.627 5.067 -6.468 1.00 96.12 84 ILE A CA 1
ATOM 641 C C . ILE A 1 84 ? -5.853 6.140 -7.530 1.00 96.12 84 ILE A C 1
ATOM 643 O O . ILE A 1 84 ? -5.446 7.283 -7.355 1.00 96.12 84 ILE A O 1
ATOM 647 N N . GLY A 1 85 ? -6.575 5.791 -8.590 1.00 94.00 85 GLY A N 1
ATOM 648 C CA . GLY A 1 85 ? -6.938 6.593 -9.760 1.00 94.00 85 GLY A CA 1
ATOM 649 C C . GLY A 1 85 ? -8.392 7.055 -9.776 1.00 94.00 85 GLY A C 1
ATOM 650 O O . GLY A 1 85 ? -9.216 6.593 -8.982 1.00 94.00 85 GLY A O 1
ATOM 651 N N . SER A 1 86 ? -8.734 7.910 -10.743 1.00 91.88 86 SER A N 1
ATOM 652 C CA . SER A 1 86 ? -10.133 8.088 -11.160 1.00 91.88 86 SER A CA 1
ATOM 653 C C . SER A 1 86 ? -10.674 6.849 -11.884 1.00 91.88 86 SER A C 1
ATOM 655 O O . SER A 1 86 ? -11.873 6.599 -11.826 1.00 91.88 86 SER A O 1
ATOM 657 N N . HIS A 1 87 ? -9.794 6.070 -12.520 1.00 90.00 87 HIS A N 1
ATOM 658 C CA . HIS A 1 87 ? -10.135 4.893 -13.324 1.00 90.00 87 HIS A CA 1
ATOM 659 C C . HIS A 1 87 ? -10.013 3.562 -12.569 1.00 90.00 87 HIS A C 1
ATOM 661 O O . HIS A 1 87 ? -10.520 2.541 -13.029 1.00 90.00 87 HIS A O 1
ATOM 667 N N . GLY A 1 88 ? -9.453 3.570 -11.357 1.00 92.31 88 GLY A N 1
ATOM 668 C CA . GLY A 1 88 ? -9.352 2.362 -10.554 1.00 92.31 88 GLY A CA 1
ATOM 669 C C . GLY A 1 88 ? -8.141 2.350 -9.641 1.00 92.31 88 GLY A C 1
ATOM 670 O O . GLY A 1 88 ? -7.815 3.346 -8.997 1.00 92.31 88 GLY A O 1
ATOM 671 N N . VAL A 1 89 ? -7.530 1.176 -9.516 1.00 95.69 89 VAL A N 1
ATOM 672 C CA . VAL A 1 89 ? -6.309 0.970 -8.734 1.00 95.69 89 VAL A CA 1
ATOM 673 C C . VAL A 1 89 ? -5.279 0.291 -9.626 1.00 95.69 89 VAL A C 1
ATOM 675 O O . VAL A 1 89 ? -5.600 -0.742 -10.223 1.00 95.69 89 VAL A O 1
ATOM 678 N N . LEU A 1 90 ? -4.071 0.852 -9.701 1.00 96.50 90 LEU A N 1
ATOM 679 C CA . LEU A 1 90 ? -2.959 0.271 -10.459 1.00 96.50 90 LEU A CA 1
ATOM 680 C C . LEU A 1 90 ? -2.605 -1.116 -9.912 1.00 96.50 90 LEU A C 1
ATOM 682 O O . LEU A 1 90 ? -2.612 -1.340 -8.701 1.00 96.50 90 LEU A O 1
ATOM 686 N N . GLY A 1 91 ? -2.312 -2.055 -10.806 1.00 95.25 91 GLY A N 1
ATOM 687 C CA . GLY A 1 91 ? -2.063 -3.456 -10.471 1.00 95.25 91 GLY A CA 1
ATOM 688 C C . GLY A 1 91 ? -3.318 -4.264 -10.128 1.00 95.25 91 GLY A C 1
ATOM 689 O O . GLY A 1 91 ? -3.198 -5.428 -9.752 1.00 95.25 91 GLY A O 1
ATOM 690 N N . VAL A 1 92 ? -4.517 -3.674 -10.243 1.00 95.56 92 VAL A N 1
ATOM 691 C CA . VAL A 1 92 ? -5.793 -4.355 -9.953 1.00 95.56 92 VAL A CA 1
ATOM 692 C C . VAL A 1 92 ? -6.824 -4.129 -11.048 1.00 95.56 92 VAL A C 1
ATOM 694 O O . VAL A 1 92 ? -7.326 -5.094 -11.607 1.00 95.56 92 VAL A O 1
ATOM 697 N N . HIS A 1 93 ? -7.151 -2.872 -11.337 1.00 94.62 93 HIS A N 1
ATOM 698 C CA . HIS A 1 93 ? -8.110 -2.494 -12.381 1.00 94.62 93 HIS A CA 1
ATOM 699 C C . HIS A 1 93 ? -7.389 -2.010 -13.642 1.00 94.62 93 HIS A C 1
ATOM 701 O O . HIS A 1 93 ? -7.851 -2.250 -14.751 1.00 94.62 93 HIS A O 1
ATOM 707 N N . GLU A 1 94 ? -6.244 -1.358 -13.445 1.00 94.31 94 GLU A N 1
ATOM 708 C CA . GLU A 1 94 ? -5.387 -0.787 -14.481 1.00 94.31 94 GLU A CA 1
ATOM 709 C C . GLU A 1 94 ? -3.972 -1.350 -14.336 1.00 94.31 94 GLU A C 1
ATOM 711 O O . GLU A 1 94 ? -3.576 -1.791 -13.252 1.00 94.31 94 GLU A O 1
ATOM 716 N N . ASN A 1 95 ? -3.201 -1.351 -15.422 1.00 95.69 95 ASN A N 1
ATOM 717 C CA . ASN A 1 95 ? -1.843 -1.886 -15.418 1.00 95.69 95 ASN A CA 1
ATOM 718 C C . ASN A 1 95 ? -0.938 -1.136 -14.423 1.00 95.69 95 ASN A C 1
ATOM 720 O O . ASN A 1 95 ? -0.900 0.088 -14.405 1.00 95.69 95 ASN A O 1
ATOM 724 N N . GLY A 1 96 ? -0.206 -1.879 -13.590 1.00 96.94 96 GLY A N 1
ATOM 725 C CA . GLY A 1 96 ? 0.790 -1.347 -12.660 1.00 96.94 96 GLY A CA 1
ATOM 726 C C . GLY A 1 96 ? 2.112 -0.930 -13.314 1.00 96.94 96 GLY A C 1
ATOM 727 O O . GLY A 1 96 ? 2.304 -1.009 -14.517 1.00 96.94 96 GLY A O 1
ATOM 728 N N . LEU A 1 97 ? 3.055 -0.477 -12.498 1.00 97.38 97 LEU A N 1
ATOM 729 C CA . LEU A 1 97 ? 4.276 0.216 -12.905 1.00 97.38 97 LEU A CA 1
ATOM 730 C C . LEU A 1 97 ? 5.481 -0.695 -13.160 1.00 97.38 97 LEU A C 1
ATOM 732 O O . LEU A 1 97 ? 6.546 -0.192 -13.503 1.00 97.38 97 LEU A O 1
ATOM 736 N N . LEU A 1 98 ? 5.382 -2.007 -12.953 1.00 96.81 98 LEU A N 1
ATOM 737 C CA . LEU A 1 98 ? 6.515 -2.922 -13.091 1.00 96.81 98 LEU A CA 1
ATOM 738 C C . LEU A 1 98 ? 6.765 -3.267 -14.569 1.00 96.81 98 LEU A C 1
ATOM 740 O O . LEU A 1 98 ? 6.435 -4.348 -15.057 1.00 96.81 98 LEU A O 1
ATOM 744 N N . ALA A 1 99 ? 7.336 -2.301 -15.284 1.00 95.44 99 ALA A N 1
ATOM 745 C CA . ALA A 1 99 ? 7.612 -2.345 -16.714 1.00 95.44 99 ALA A CA 1
ATOM 746 C C . ALA A 1 99 ? 8.803 -1.442 -17.074 1.00 95.44 99 ALA A C 1
ATOM 748 O O . ALA A 1 99 ? 9.204 -0.583 -16.291 1.00 95.44 99 ALA A O 1
ATOM 749 N N . ASN A 1 100 ? 9.347 -1.592 -18.284 1.00 94.62 100 ASN A N 1
ATOM 750 C CA . ASN A 1 100 ? 10.348 -0.649 -18.801 1.00 94.62 100 ASN A CA 1
ATOM 751 C C . ASN A 1 100 ? 9.712 0.688 -19.232 1.00 94.62 100 ASN A C 1
ATOM 753 O O . ASN A 1 100 ? 10.278 1.754 -19.006 1.00 94.62 100 ASN A O 1
ATOM 757 N N . PHE A 1 101 ? 8.518 0.625 -19.820 1.00 94.19 101 PHE A N 1
ATOM 758 C CA . PHE A 1 101 ? 7.666 1.755 -20.170 1.00 94.19 101 PHE A CA 1
ATOM 759 C C . PHE A 1 101 ? 6.213 1.352 -19.972 1.00 94.19 101 PHE A C 1
ATOM 761 O O . PHE A 1 101 ? 5.821 0.230 -20.308 1.00 94.19 101 PHE A O 1
ATOM 768 N N . ILE A 1 102 ? 5.398 2.268 -19.465 1.00 94.75 102 ILE A N 1
ATOM 769 C CA . ILE A 1 102 ? 3.968 2.022 -19.343 1.00 94.75 102 ILE A CA 1
ATOM 770 C C . ILE A 1 102 ? 3.156 3.299 -19.466 1.00 94.75 102 ILE A C 1
ATOM 772 O O . ILE A 1 102 ? 3.624 4.387 -19.147 1.00 94.75 102 ILE A O 1
ATOM 776 N N . SER A 1 103 ? 1.942 3.149 -19.975 1.00 93.00 103 SER A N 1
ATOM 777 C CA . SER A 1 103 ? 0.958 4.210 -20.044 1.00 93.00 103 SER A CA 1
ATOM 778 C C . SER A 1 103 ? 0.082 4.162 -18.791 1.00 93.00 103 SER A C 1
ATOM 780 O O . SER A 1 103 ? -0.319 3.074 -18.387 1.00 93.00 103 SER A O 1
ATOM 782 N N . ILE A 1 104 ? -0.142 5.312 -18.156 1.00 93.88 104 ILE A N 1
ATOM 783 C CA . ILE A 1 104 ? -1.019 5.450 -16.987 1.00 93.88 104 ILE A CA 1
ATOM 784 C C . ILE A 1 104 ? -1.920 6.674 -17.137 1.00 93.88 104 ILE A C 1
ATOM 786 O O . ILE A 1 104 ? -1.550 7.671 -17.766 1.00 93.88 104 ILE A O 1
ATOM 790 N N . HIS A 1 105 ? -3.088 6.645 -16.500 1.00 92.81 105 HIS A N 1
ATOM 791 C CA . HIS A 1 105 ? -3.957 7.814 -16.447 1.00 92.81 105 HIS A CA 1
ATOM 792 C C . HIS A 1 105 ? -3.330 8.949 -15.592 1.00 92.81 105 HIS A C 1
ATOM 794 O O . HIS A 1 105 ? -2.821 8.669 -14.499 1.00 92.81 105 HIS A O 1
ATOM 800 N N . PRO A 1 106 ? -3.413 10.243 -15.995 1.00 91.44 106 PRO A N 1
ATOM 801 C CA . PRO A 1 106 ? -2.809 11.375 -15.279 1.00 91.44 106 PRO A CA 1
ATOM 802 C C . PRO A 1 106 ? -3.230 11.476 -13.823 1.00 91.44 106 PRO A C 1
ATOM 804 O O . PRO A 1 106 ? -2.472 11.959 -12.990 1.00 91.44 106 PRO A O 1
ATOM 807 N N . SER A 1 107 ? -4.430 10.984 -13.499 1.00 93.44 107 SER A N 1
ATOM 808 C CA . SER A 1 107 ? -4.901 10.964 -12.122 1.00 93.44 107 SER A CA 1
ATOM 809 C C . SER A 1 107 ? -3.927 10.236 -11.194 1.00 93.44 107 SER A C 1
ATOM 811 O O . SER A 1 107 ? -3.931 10.533 -10.013 1.00 93.44 107 SER A O 1
ATOM 813 N N . HIS A 1 108 ? -3.131 9.279 -11.670 1.00 95.44 108 HIS A N 1
ATOM 814 C CA . HIS A 1 108 ? -2.186 8.547 -10.824 1.00 95.44 108 HIS A CA 1
ATOM 815 C C . HIS A 1 108 ? -0.913 9.324 -10.486 1.00 95.44 108 HIS A C 1
ATOM 817 O O . HIS A 1 108 ? -0.204 8.924 -9.567 1.00 95.44 108 HIS A O 1
ATOM 823 N N . LEU A 1 109 ? -0.621 10.429 -11.173 1.00 95.06 109 LEU A N 1
ATOM 824 C CA . LEU A 1 109 ? 0.483 11.311 -10.800 1.00 95.06 109 LEU A CA 1
ATOM 825 C C . LEU A 1 109 ? 0.105 12.064 -9.512 1.00 95.06 109 LEU A C 1
ATOM 827 O O . LEU A 1 109 ? -0.964 12.669 -9.448 1.00 95.06 109 LEU A O 1
ATOM 831 N N . ASP A 1 110 ? 0.955 11.995 -8.485 1.00 94.81 110 ASP A N 1
ATOM 832 C CA . ASP A 1 110 ? 0.728 12.636 -7.179 1.00 94.81 110 ASP A CA 1
ATOM 833 C C . ASP A 1 110 ? 1.626 13.876 -7.006 1.00 94.81 110 ASP A C 1
ATOM 835 O O . ASP A 1 110 ? 1.227 14.976 -7.381 1.00 94.81 110 ASP A O 1
ATOM 839 N N . GLU A 1 111 ? 2.847 13.735 -6.486 1.00 94.25 111 GLU A N 1
ATOM 840 C CA . GLU A 1 111 ? 3.750 14.862 -6.205 1.00 94.25 111 GLU A CA 1
ATOM 841 C C . GLU A 1 111 ? 4.910 14.903 -7.211 1.00 94.25 111 GLU A C 1
ATOM 843 O O . GLU A 1 111 ? 5.534 13.878 -7.491 1.00 94.25 111 GLU A O 1
ATOM 848 N N . GLN A 1 112 ? 5.236 16.090 -7.739 1.00 96.50 112 GLN A N 1
ATOM 849 C CA . GLN A 1 112 ? 6.442 16.276 -8.552 1.00 96.50 112 GLN A CA 1
ATOM 850 C C . GLN A 1 112 ? 7.690 16.199 -7.659 1.00 96.50 112 GLN A C 1
ATOM 852 O O . GLN A 1 112 ? 7.820 16.933 -6.682 1.00 96.50 112 GLN A O 1
ATOM 857 N N . LEU A 1 113 ? 8.652 15.360 -8.036 1.00 96.81 113 LEU A N 1
ATOM 858 C CA . LEU A 1 113 ? 9.883 15.123 -7.287 1.00 96.81 113 LEU A CA 1
ATOM 859 C C . LEU A 1 113 ? 11.076 15.759 -8.003 1.00 96.81 113 LEU A C 1
ATOM 861 O O . LEU A 1 113 ? 11.372 15.440 -9.153 1.00 96.81 113 LEU A O 1
ATOM 865 N N . LEU A 1 114 ? 11.795 16.636 -7.301 1.00 95.50 114 LEU A N 1
ATOM 866 C CA . LEU A 1 114 ? 13.041 17.226 -7.807 1.00 95.50 114 LEU A CA 1
ATOM 867 C C . LEU A 1 114 ? 14.242 16.297 -7.589 1.00 95.50 114 LEU A C 1
ATOM 869 O O . LEU A 1 114 ? 15.090 16.169 -8.465 1.00 95.50 114 LEU A O 1
ATOM 873 N N . ASN A 1 115 ? 14.285 15.623 -6.437 1.00 95.31 115 ASN A N 1
ATOM 874 C CA . ASN A 1 115 ? 15.357 14.711 -6.040 1.00 95.31 115 ASN A CA 1
ATOM 875 C C . ASN A 1 115 ? 14.730 13.385 -5.581 1.00 95.31 115 ASN A C 1
ATOM 877 O O . ASN A 1 115 ? 14.524 13.202 -4.380 1.00 95.31 115 ASN A O 1
ATOM 881 N N . PRO A 1 116 ? 14.337 12.503 -6.518 1.00 96.12 116 PRO A N 1
ATOM 882 C CA . PRO A 1 116 ? 13.623 11.280 -6.181 1.00 96.12 116 PRO A CA 1
ATOM 883 C C . PRO A 1 116 ? 14.509 10.323 -5.380 1.00 96.12 116 PRO A C 1
ATOM 885 O O . PRO A 1 116 ? 15.648 10.043 -5.753 1.00 96.12 116 PRO A O 1
ATOM 888 N N . THR A 1 117 ? 13.953 9.775 -4.307 1.00 96.25 117 THR A N 1
ATOM 889 C CA . THR A 1 117 ? 14.556 8.722 -3.488 1.00 96.25 117 THR A CA 1
ATOM 890 C C . THR A 1 117 ? 13.714 7.446 -3.569 1.00 96.25 117 THR A C 1
ATOM 892 O O . THR A 1 117 ? 12.518 7.519 -3.861 1.00 96.25 117 THR A O 1
ATOM 895 N N . PRO A 1 118 ? 14.274 6.259 -3.269 1.00 96.69 118 PRO A N 1
ATOM 896 C CA . PRO A 1 118 ? 13.495 5.021 -3.284 1.00 96.69 118 PRO A CA 1
ATOM 897 C C . PRO A 1 118 ? 12.240 5.073 -2.403 1.00 96.69 118 PRO A C 1
ATOM 899 O O . PRO A 1 118 ? 11.195 4.573 -2.806 1.00 96.69 118 PRO A O 1
ATOM 902 N N . LEU A 1 119 ? 12.304 5.719 -1.231 1.00 96.75 119 LEU A N 1
ATOM 903 C CA . LEU A 1 119 ? 11.164 5.819 -0.309 1.00 96.75 119 LEU A CA 1
ATOM 904 C C . LEU A 1 119 ? 10.004 6.655 -0.859 1.00 96.75 119 LEU A C 1
ATOM 906 O O . LEU A 1 119 ? 8.872 6.495 -0.403 1.00 96.75 119 LEU A O 1
ATOM 910 N N . ASP A 1 120 ? 10.233 7.487 -1.876 1.00 97.75 120 ASP A N 1
ATOM 911 C CA . ASP A 1 120 ? 9.141 8.207 -2.530 1.00 97.75 120 ASP A CA 1
ATOM 912 C C . ASP A 1 120 ? 8.173 7.256 -3.258 1.00 97.75 120 ASP A C 1
ATOM 914 O O . ASP A 1 120 ? 7.015 7.613 -3.463 1.00 97.75 120 ASP A O 1
ATOM 918 N N . ALA A 1 121 ? 8.580 6.009 -3.539 1.00 97.94 121 ALA A N 1
ATOM 919 C CA . ALA A 1 121 ? 7.710 4.975 -4.108 1.00 97.94 121 ALA A CA 1
ATOM 920 C C . ALA A 1 121 ? 6.552 4.561 -3.183 1.00 97.94 121 ALA A C 1
ATOM 922 O O . ALA A 1 121 ? 5.528 4.080 -3.668 1.00 97.94 121 ALA A O 1
ATOM 923 N N . ILE A 1 122 ? 6.697 4.739 -1.865 1.00 97.81 122 ILE A N 1
ATOM 924 C CA . ILE A 1 122 ? 5.650 4.440 -0.871 1.00 97.81 122 ILE A CA 1
ATOM 925 C C . ILE A 1 122 ? 4.990 5.700 -0.302 1.00 97.81 122 ILE A C 1
ATOM 927 O O . ILE A 1 122 ? 4.020 5.594 0.449 1.00 97.81 122 ILE A O 1
ATOM 931 N N . ARG A 1 123 ? 5.486 6.895 -0.647 1.00 97.38 123 ARG A N 1
ATOM 932 C CA . ARG A 1 123 ? 4.984 8.171 -0.117 1.00 97.38 123 ARG A CA 1
ATOM 933 C C . ARG A 1 123 ? 3.466 8.335 -0.287 1.00 97.38 123 ARG A C 1
ATOM 935 O O . ARG A 1 123 ? 2.836 8.676 0.714 1.00 97.38 123 ARG A O 1
ATOM 942 N N . PRO A 1 124 ? 2.846 8.039 -1.447 1.00 97.50 124 PRO A N 1
ATOM 943 C CA . PRO A 1 124 ? 1.391 8.154 -1.586 1.00 97.50 124 PRO A CA 1
ATOM 944 C C . PRO A 1 124 ? 0.612 7.220 -0.645 1.00 97.50 124 PRO A C 1
ATOM 946 O O . PRO A 1 124 ? -0.434 7.591 -0.117 1.00 97.50 124 PRO A O 1
ATOM 949 N N . VAL A 1 125 ? 1.143 6.024 -0.364 1.00 97.69 125 VAL A N 1
ATOM 950 C CA . VAL A 1 125 ? 0.538 5.078 0.591 1.00 97.69 125 V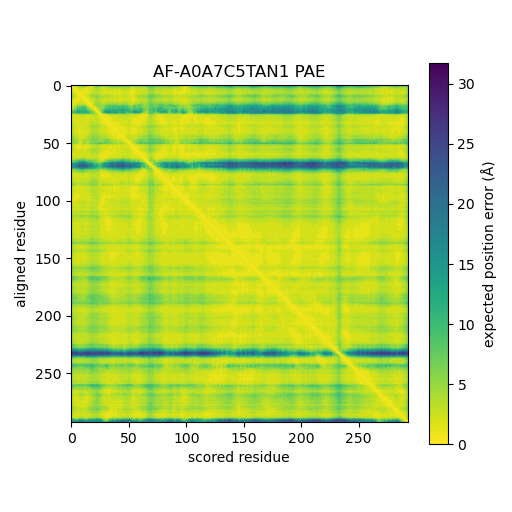AL A CA 1
ATOM 951 C C . VAL A 1 125 ? 0.654 5.597 2.027 1.00 97.69 125 VAL A C 1
ATOM 953 O O . VAL A 1 125 ? -0.288 5.473 2.812 1.00 97.69 125 VAL A O 1
ATOM 956 N N . VAL A 1 126 ? 1.781 6.224 2.376 1.00 97.94 126 VAL A N 1
ATOM 957 C CA . VAL A 1 126 ? 1.956 6.866 3.688 1.00 97.94 126 VAL A CA 1
ATOM 958 C C . VAL A 1 126 ? 1.028 8.068 3.841 1.00 97.94 126 VAL A C 1
ATOM 960 O O . VAL A 1 126 ? 0.360 8.175 4.863 1.00 97.94 126 VAL A O 1
ATOM 963 N N . LYS A 1 127 ? 0.927 8.925 2.820 1.00 97.88 127 LYS A N 1
ATOM 964 C CA . LYS A 1 127 ? -0.001 10.064 2.763 1.00 97.88 127 LYS A CA 1
ATOM 965 C C . LYS A 1 127 ? -1.439 9.614 3.051 1.00 97.88 127 LYS A C 1
ATOM 967 O O . LYS A 1 127 ? -2.074 10.114 3.974 1.00 97.88 127 LYS A O 1
ATOM 972 N N . HIS A 1 128 ? -1.900 8.573 2.361 1.00 97.94 128 HIS A N 1
ATOM 973 C CA . HIS A 1 128 ? -3.187 7.923 2.628 1.00 97.94 128 HIS A CA 1
ATOM 974 C C . HIS A 1 128 ? -3.344 7.439 4.082 1.00 97.94 128 HIS A C 1
ATOM 976 O O . HIS A 1 128 ? -4.374 7.659 4.719 1.00 97.94 128 HIS A O 1
ATOM 982 N N . SER A 1 129 ? -2.307 6.808 4.629 1.00 98.38 129 SER A N 1
ATOM 983 C CA . SER A 1 129 ? -2.323 6.246 5.986 1.00 98.38 129 SER A CA 1
ATOM 984 C C . SER A 1 129 ? -2.332 7.312 7.087 1.00 98.38 129 SER A C 1
ATOM 986 O O . SER A 1 129 ? -2.927 7.093 8.143 1.00 98.38 129 SER A O 1
ATOM 988 N N . VAL A 1 130 ? -1.695 8.459 6.834 1.00 98.56 130 VAL A N 1
ATOM 989 C CA . VAL A 1 130 ? -1.696 9.629 7.719 1.00 98.56 130 VAL A CA 1
ATOM 990 C C . VAL A 1 130 ? -3.085 10.258 7.784 1.00 98.56 130 VAL A C 1
ATOM 992 O O . VAL A 1 130 ? -3.555 10.539 8.881 1.00 98.56 130 VAL A O 1
ATOM 995 N N . GLU A 1 131 ? -3.780 10.409 6.653 1.00 98.19 131 GLU A N 1
ATOM 996 C CA . GLU A 1 131 ? -5.154 10.934 6.666 1.00 98.19 131 GLU A CA 1
ATOM 997 C C . GLU A 1 131 ? -6.101 10.018 7.461 1.00 98.19 131 GLU A C 1
ATOM 999 O O . GLU A 1 131 ? -6.902 10.508 8.253 1.00 98.19 131 GLU A O 1
ATOM 1004 N N . LEU A 1 132 ? -5.966 8.688 7.337 1.00 98.38 132 LEU A N 1
ATOM 1005 C CA . LEU A 1 132 ? -6.715 7.742 8.179 1.00 98.38 132 LEU A CA 1
ATOM 1006 C C . LEU A 1 132 ? -6.467 7.982 9.676 1.00 98.38 132 LEU A C 1
ATOM 1008 O O . LEU A 1 132 ? -7.415 7.984 10.457 1.00 98.38 132 LEU A O 1
ATOM 1012 N N . ALA A 1 133 ? -5.211 8.197 10.075 1.00 98.38 133 ALA A N 1
ATOM 1013 C CA . ALA A 1 133 ? -4.856 8.444 11.470 1.00 98.38 133 ALA A CA 1
ATOM 1014 C C . ALA A 1 133 ? -5.435 9.765 11.998 1.00 98.38 133 ALA A C 1
ATOM 1016 O O . ALA A 1 133 ? -5.949 9.800 13.109 1.00 98.38 133 ALA A O 1
ATOM 1017 N N . GLN A 1 134 ? -5.408 10.832 11.195 1.00 97.50 134 GLN A N 1
ATOM 1018 C CA . GLN A 1 134 ? -5.885 12.161 11.599 1.00 97.50 134 GLN A CA 1
ATOM 1019 C C . GLN A 1 134 ? -7.402 12.243 11.818 1.00 97.50 134 GLN A C 1
ATOM 1021 O O . GLN A 1 134 ? -7.872 13.138 12.514 1.00 97.50 134 GLN A O 1
ATOM 1026 N N . ILE A 1 135 ? -8.176 11.340 11.211 1.00 97.19 135 ILE A N 1
ATOM 1027 C CA . ILE A 1 135 ? -9.644 11.303 11.337 1.00 97.19 135 ILE A CA 1
ATOM 1028 C C . ILE A 1 135 ? -10.085 10.373 12.487 1.00 97.19 135 ILE A C 1
ATOM 1030 O O . ILE A 1 135 ? -11.236 10.437 12.942 1.00 97.19 135 ILE A O 1
ATOM 1034 N N . ALA A 1 136 ? -9.194 9.490 12.944 1.00 97.75 136 ALA A N 1
ATOM 1035 C CA . ALA A 1 136 ? -9.487 8.514 13.983 1.00 97.75 136 ALA A CA 1
ATOM 1036 C C . ALA A 1 136 ? -9.599 9.163 15.367 1.00 97.75 136 ALA A C 1
ATOM 1038 O O . ALA A 1 136 ? -8.902 10.115 15.701 1.00 97.75 136 ALA A O 1
ATOM 1039 N N . GLU A 1 137 ? -10.473 8.591 16.183 1.00 97.25 137 GLU A N 1
ATOM 1040 C CA . GLU A 1 137 ? -10.762 8.997 17.556 1.00 97.25 137 GLU A CA 1
ATOM 1041 C C . GLU A 1 137 ? -10.511 7.818 18.495 1.00 97.25 137 GLU A C 1
ATOM 1043 O O . GLU A 1 137 ? -10.943 6.693 18.223 1.00 97.25 137 GLU A O 1
ATOM 1048 N N . GLU A 1 138 ? -9.803 8.074 19.594 1.00 96.69 138 GLU A N 1
ATOM 1049 C CA . GLU A 1 138 ? -9.461 7.058 20.585 1.00 96.69 138 GLU A CA 1
ATOM 1050 C C . GLU A 1 138 ? -10.686 6.571 21.371 1.00 96.69 138 GLU A C 1
ATOM 1052 O O . GLU A 1 138 ? -11.561 7.382 21.660 1.00 96.69 138 GLU A O 1
ATOM 1057 N N . PRO A 1 139 ? -10.760 5.279 21.750 1.00 97.81 139 PRO A N 1
ATOM 1058 C CA . PRO A 1 139 ? -9.791 4.223 21.452 1.00 97.81 139 PRO A CA 1
ATOM 1059 C C . PRO A 1 139 ? -9.876 3.744 19.992 1.00 97.81 139 PRO A C 1
ATOM 1061 O O . PRO A 1 139 ? -10.972 3.612 19.435 1.00 97.81 139 PRO A O 1
ATOM 1064 N N . VAL A 1 140 ? -8.710 3.449 19.395 1.00 98.69 140 VAL A N 1
ATOM 1065 C CA . VAL A 1 140 ? -8.571 3.059 17.979 1.00 98.69 140 VAL A CA 1
ATOM 1066 C C . VAL A 1 140 ? -8.149 1.597 17.824 1.00 98.69 140 VAL A C 1
ATOM 1068 O O . VAL A 1 140 ? -7.121 1.177 18.360 1.00 98.69 140 VAL A O 1
ATOM 1071 N N . LEU A 1 141 ? -8.905 0.849 17.019 1.00 98.75 141 LEU A N 1
ATOM 1072 C CA . LEU A 1 141 ? -8.525 -0.470 16.519 1.00 98.75 141 LEU A CA 1
ATOM 1073 C C . LEU A 1 141 ? -8.112 -0.367 15.051 1.00 98.75 141 LEU A C 1
ATOM 1075 O O . LEU A 1 141 ? -8.900 0.077 14.217 1.00 98.75 141 LEU A O 1
ATOM 1079 N N . VAL A 1 142 ? -6.917 -0.841 14.711 1.00 98.75 142 VAL A N 1
ATOM 1080 C CA . VAL A 1 142 ? -6.463 -0.966 13.321 1.00 98.75 142 VAL A CA 1
ATOM 1081 C C . VAL A 1 142 ? -6.561 -2.427 12.887 1.00 98.75 142 VAL A C 1
ATOM 1083 O O . VAL A 1 142 ? -5.874 -3.302 13.411 1.00 98.75 142 VAL A O 1
ATOM 1086 N N . GLU A 1 143 ? -7.426 -2.705 11.917 1.00 98.44 143 GLU A N 1
ATOM 1087 C CA . GLU A 1 143 ? -7.545 -4.008 11.270 1.00 98.44 143 GLU A CA 1
ATOM 1088 C C . GLU A 1 143 ? -6.516 -4.103 10.137 1.00 98.44 143 GLU A C 1
ATOM 1090 O O . GLU A 1 143 ? -6.556 -3.329 9.175 1.00 98.44 143 GLU A O 1
ATOM 1095 N N . GLY A 1 144 ? -5.595 -5.063 10.254 1.00 97.50 144 GLY A N 1
ATOM 1096 C CA . GLY A 1 144 ? -4.547 -5.334 9.269 1.00 97.50 144 GLY A CA 1
ATOM 1097 C C . GLY A 1 144 ? -3.148 -4.841 9.656 1.00 97.50 144 GLY A C 1
ATOM 1098 O O . GLY A 1 144 ? -2.949 -3.715 10.096 1.00 97.50 144 GLY A O 1
ATOM 1099 N N . CYS A 1 145 ? -2.145 -5.693 9.412 1.00 97.38 145 CYS A N 1
ATOM 1100 C CA . CYS A 1 145 ? -0.720 -5.437 9.685 1.00 97.38 145 CYS A CA 1
ATOM 1101 C C . CYS A 1 145 ? 0.108 -5.249 8.394 1.00 97.38 145 CYS A C 1
ATOM 1103 O O . CYS A 1 145 ? 1.298 -5.578 8.338 1.00 97.38 145 CYS A O 1
ATOM 1105 N N . GLY A 1 146 ? -0.534 -4.783 7.321 1.00 97.12 146 GLY A N 1
ATOM 1106 C CA . GLY A 1 146 ? 0.137 -4.382 6.080 1.00 97.12 146 GLY A CA 1
ATOM 1107 C C . GLY A 1 146 ? 0.829 -3.023 6.205 1.00 97.12 146 GLY A C 1
ATOM 1108 O O . GLY A 1 146 ? 0.842 -2.419 7.280 1.00 97.12 146 GLY A O 1
ATOM 1109 N N . LEU A 1 147 ? 1.364 -2.511 5.097 1.00 97.62 147 LEU A N 1
ATOM 1110 C CA . LEU A 1 147 ? 1.975 -1.184 5.044 1.00 97.62 147 LEU A CA 1
ATOM 1111 C C . LEU A 1 147 ? 0.983 -0.093 5.445 1.00 97.62 147 LEU A C 1
ATOM 1113 O O . LEU A 1 147 ? 1.350 0.775 6.230 1.00 97.62 147 LEU A O 1
ATOM 1117 N N . VAL A 1 148 ? -0.261 -0.157 4.962 1.00 98.12 148 VAL A N 1
ATOM 1118 C CA . VAL A 1 148 ? -1.290 0.840 5.307 1.00 98.12 148 VAL A CA 1
ATOM 1119 C C . VAL A 1 148 ? -1.568 0.829 6.811 1.00 98.12 148 VAL A C 1
ATOM 1121 O O . VAL A 1 148 ? -1.433 1.857 7.464 1.00 98.12 148 VAL A O 1
ATOM 1124 N N . GLY A 1 149 ? -1.870 -0.341 7.382 1.00 98.31 149 GLY A N 1
ATOM 1125 C CA . GLY A 1 149 ? -2.150 -0.477 8.813 1.00 98.31 149 GLY A CA 1
ATOM 1126 C C . GLY A 1 149 ? -0.988 -0.029 9.695 1.00 98.31 149 GLY A C 1
ATOM 1127 O O . GLY A 1 149 ? -1.178 0.788 10.593 1.00 98.31 149 GLY A O 1
ATOM 1128 N N . VAL A 1 150 ? 0.233 -0.504 9.418 1.00 98.50 150 VAL A N 1
ATOM 1129 C CA . VAL A 1 150 ? 1.424 -0.119 10.194 1.00 98.50 150 VAL A CA 1
ATOM 1130 C C . VAL A 1 150 ? 1.709 1.378 10.067 1.00 98.50 150 VAL A C 1
ATOM 1132 O O . VAL A 1 150 ? 1.968 2.026 11.076 1.00 98.50 150 VAL A O 1
ATOM 1135 N N . SER A 1 151 ? 1.596 1.955 8.868 1.00 98.56 151 SER A N 1
ATOM 1136 C CA . SER A 1 151 ? 1.789 3.398 8.662 1.00 98.56 151 SER A CA 1
ATOM 1137 C C . SER A 1 151 ? 0.745 4.225 9.415 1.00 98.56 151 SER A C 1
ATOM 1139 O O . SER A 1 151 ? 1.098 5.232 10.026 1.00 98.56 151 SER A O 1
ATOM 1141 N N . THR A 1 152 ? -0.520 3.789 9.425 1.00 98.81 152 THR A N 1
ATOM 1142 C CA . THR A 1 152 ? -1.583 4.424 10.216 1.00 98.81 152 THR A CA 1
ATOM 1143 C C . THR A 1 152 ? -1.280 4.332 11.708 1.00 98.81 152 THR A C 1
ATOM 1145 O O . THR A 1 152 ? -1.409 5.330 12.408 1.00 98.81 152 THR A O 1
ATOM 1148 N N . GLY A 1 153 ? -0.813 3.182 12.203 1.00 98.69 153 GLY A N 1
ATOM 1149 C CA . GLY A 1 153 ? -0.446 3.043 13.613 1.00 98.69 153 GLY A CA 1
ATOM 1150 C C . GLY A 1 153 ? 0.728 3.927 14.027 1.00 98.69 153 GLY A C 1
ATOM 1151 O O . GLY A 1 153 ? 0.679 4.552 15.084 1.00 98.69 153 GLY A O 1
ATOM 1152 N N . ILE A 1 154 ? 1.760 4.039 13.181 1.00 98.56 154 ILE A N 1
ATOM 1153 C CA . ILE A 1 154 ? 2.881 4.961 13.420 1.00 98.56 154 ILE A CA 1
ATOM 1154 C C . ILE A 1 154 ? 2.360 6.399 13.468 1.00 98.56 154 ILE A C 1
ATOM 1156 O O . ILE A 1 154 ? 2.703 7.139 14.387 1.00 98.56 154 ILE A O 1
ATOM 1160 N N . ALA A 1 155 ? 1.504 6.789 12.520 1.00 98.56 155 ALA A N 1
ATOM 1161 C CA . ALA A 1 155 ? 0.919 8.125 12.485 1.00 98.56 155 ALA A CA 1
ATOM 1162 C C . ALA A 1 155 ? 0.088 8.436 13.748 1.00 98.56 155 ALA A C 1
ATOM 1164 O O . ALA A 1 155 ? 0.279 9.497 14.336 1.00 98.56 155 ALA A O 1
ATOM 1165 N N . LEU A 1 156 ? -0.745 7.499 14.215 1.00 98.62 156 LEU A N 1
ATOM 1166 C CA . LEU A 1 156 ? -1.521 7.626 15.460 1.00 98.62 156 LEU A CA 1
ATOM 1167 C C . LEU A 1 156 ? -0.624 7.806 16.689 1.00 98.62 156 LEU A C 1
ATOM 1169 O O . LEU A 1 156 ? -0.839 8.710 17.498 1.00 98.62 156 LEU A O 1
ATOM 1173 N N . ARG A 1 157 ? 0.434 6.996 16.809 1.00 98.12 157 ARG A N 1
ATOM 1174 C CA . ARG A 1 157 ? 1.368 7.093 17.938 1.00 98.12 157 ARG A CA 1
ATOM 1175 C C . ARG A 1 157 ? 2.064 8.452 17.981 1.00 98.12 157 ARG A C 1
ATOM 1177 O O . ARG A 1 157 ? 2.289 9.002 19.056 1.00 98.12 157 ARG A O 1
ATOM 1184 N N . ARG A 1 158 ? 2.389 9.026 16.818 1.00 96.94 158 ARG A N 1
ATOM 1185 C CA . ARG A 1 158 ? 2.991 10.368 16.713 1.00 96.94 158 ARG A CA 1
ATOM 1186 C C . ARG A 1 158 ? 2.044 11.481 17.158 1.00 96.94 158 ARG A C 1
ATOM 1188 O O . ARG A 1 158 ? 2.528 12.522 17.590 1.00 96.94 158 ARG A O 1
ATOM 1195 N N . THR A 1 159 ? 0.736 11.247 17.112 1.00 95.38 159 THR A N 1
ATOM 1196 C CA . THR A 1 159 ? -0.288 12.152 17.651 1.00 95.38 159 THR A CA 1
ATOM 1197 C C . THR A 1 159 ? -0.727 11.784 19.074 1.00 95.38 159 THR A C 1
ATOM 1199 O O . THR A 1 159 ? -1.707 12.332 19.564 1.00 95.38 159 THR A O 1
ATOM 1202 N N . GLY A 1 160 ? -0.012 10.879 19.753 1.00 96.62 160 GLY A N 1
ATOM 1203 C CA . GLY A 1 160 ? -0.272 10.499 21.146 1.00 96.62 160 GLY A CA 1
ATOM 1204 C C . GLY A 1 160 ? -1.314 9.395 21.346 1.00 96.62 160 GLY A C 1
ATOM 1205 O O . GLY A 1 160 ? -1.635 9.085 22.487 1.00 96.62 160 GLY A O 1
ATOM 1206 N N . VAL A 1 161 ? -1.813 8.778 20.271 1.00 97.81 161 VAL A N 1
ATOM 1207 C CA . VAL A 1 161 ? -2.811 7.702 20.330 1.00 97.81 161 VAL A CA 1
ATOM 1208 C C . VAL A 1 161 ? -2.119 6.358 20.131 1.00 97.81 161 VAL A C 1
ATOM 1210 O O . VAL A 1 161 ? -1.513 6.127 19.088 1.00 97.81 161 VAL A O 1
ATOM 1213 N N . GLU A 1 162 ? -2.227 5.442 21.094 1.00 97.88 162 GLU A N 1
ATOM 1214 C CA . GLU A 1 162 ? -1.689 4.082 20.954 1.00 97.88 162 GLU A CA 1
ATOM 1215 C C . GLU A 1 162 ? -2.795 3.122 20.476 1.00 97.88 162 GLU A C 1
ATOM 1217 O O . GLU A 1 162 ? -3.696 2.785 21.251 1.00 97.88 162 GLU A O 1
ATOM 1222 N N . PRO A 1 163 ? -2.775 2.677 19.205 1.00 98.38 163 PRO A N 1
ATOM 1223 C CA . PRO A 1 163 ? -3.796 1.775 18.690 1.00 98.38 163 PRO A CA 1
ATOM 1224 C C . PRO A 1 163 ? -3.552 0.325 19.114 1.00 98.38 163 PRO A C 1
ATOM 1226 O O . PRO A 1 163 ? -2.414 -0.138 19.219 1.00 98.38 163 PRO A O 1
ATOM 1229 N N . LEU A 1 164 ? -4.639 -0.438 19.228 1.00 98.56 164 LEU A N 1
ATOM 1230 C CA . LEU A 1 164 ? -4.570 -1.896 19.179 1.00 98.56 164 LEU A CA 1
ATOM 1231 C C . LEU A 1 164 ? -4.628 -2.346 17.718 1.00 98.56 164 LEU A C 1
ATOM 1233 O O . LEU A 1 164 ? -5.449 -1.855 16.944 1.00 98.56 164 LEU A O 1
ATOM 1237 N N . PHE A 1 165 ? -3.806 -3.318 17.343 1.00 98.69 165 PHE A N 1
ATOM 1238 C CA . PHE A 1 165 ? -3.908 -3.970 16.041 1.00 98.69 165 PHE A CA 1
ATOM 1239 C C . PHE A 1 165 ? -4.688 -5.276 16.146 1.00 98.69 165 PHE A C 1
ATOM 1241 O O . PHE A 1 165 ? -4.437 -6.076 17.043 1.00 98.69 165 PHE A O 1
ATOM 1248 N N . TYR A 1 166 ? -5.574 -5.538 15.188 1.00 98.50 166 TYR A N 1
ATOM 1249 C CA . TYR A 1 166 ? -6.140 -6.865 14.961 1.00 98.50 166 TYR A CA 1
ATOM 1250 C C . TYR A 1 166 ? -5.595 -7.439 13.653 1.00 98.50 166 TYR A C 1
ATOM 1252 O O . TYR A 1 166 ? -5.839 -6.897 12.571 1.00 98.50 166 TYR A O 1
ATOM 1260 N N . CYS A 1 167 ? -4.823 -8.523 13.759 1.00 95.75 167 CYS A N 1
ATOM 1261 C CA . CYS A 1 167 ? -4.107 -9.106 12.629 1.00 95.75 167 CYS A CA 1
ATOM 1262 C C . CYS A 1 167 ? -4.082 -10.633 12.684 1.00 95.75 167 CYS A C 1
ATOM 1264 O O . CYS A 1 167 ? -3.361 -11.236 13.480 1.00 95.75 167 CYS A O 1
ATOM 1266 N N . GLU A 1 168 ? -4.789 -11.265 11.748 1.00 93.06 168 GLU A N 1
ATOM 1267 C CA . GLU A 1 168 ? -4.698 -12.716 11.533 1.00 93.06 168 GLU A CA 1
ATOM 1268 C C . GLU A 1 168 ? -3.380 -13.108 10.844 1.00 93.06 168 GLU A C 1
ATOM 1270 O O . GLU A 1 168 ? -2.850 -14.199 11.042 1.00 93.06 168 GLU A O 1
ATOM 1275 N N . GLU A 1 169 ? -2.812 -12.186 10.065 1.00 90.19 169 GLU A N 1
ATOM 1276 C CA . GLU A 1 169 ? -1.612 -12.396 9.264 1.00 90.19 169 GLU A CA 1
ATOM 1277 C C . GLU A 1 169 ? -0.630 -11.243 9.424 1.00 90.19 169 GLU A C 1
ATOM 1279 O O . GLU A 1 169 ? -0.995 -10.140 9.826 1.00 90.19 169 GLU A O 1
ATOM 1284 N N . LEU A 1 170 ? 0.639 -11.496 9.086 1.00 91.38 170 LEU A N 1
ATOM 1285 C CA . LEU A 1 170 ? 1.693 -10.474 9.048 1.00 91.38 170 LEU A CA 1
ATOM 1286 C C . LEU A 1 170 ? 1.893 -9.718 10.371 1.00 91.38 170 LEU A C 1
ATOM 1288 O O . LEU A 1 170 ? 2.518 -8.664 10.378 1.00 91.38 170 LEU A O 1
ATOM 1292 N N . LYS A 1 171 ? 1.452 -10.277 11.508 1.00 95.31 171 LYS A N 1
ATOM 1293 C CA . LYS A 1 171 ? 1.587 -9.654 12.838 1.00 95.31 171 LYS A CA 1
ATOM 1294 C C . LYS A 1 171 ? 3.002 -9.180 13.161 1.00 95.31 171 LYS A C 1
ATOM 1296 O O . LYS A 1 171 ? 3.174 -8.175 13.837 1.00 95.31 171 LYS A O 1
ATOM 1301 N N . ARG A 1 172 ? 4.020 -9.879 12.637 1.00 96.00 172 ARG A N 1
ATOM 1302 C CA . ARG A 1 172 ? 5.433 -9.507 12.798 1.00 96.00 172 ARG A CA 1
ATOM 1303 C C . ARG A 1 172 ? 5.702 -8.078 12.329 1.00 96.00 172 ARG A C 1
ATOM 1305 O O . ARG A 1 172 ? 6.518 -7.413 12.944 1.00 96.00 172 ARG A O 1
ATOM 1312 N N . ASN A 1 173 ? 5.003 -7.601 11.298 1.00 96.12 173 ASN A N 1
ATOM 1313 C CA . ASN A 1 173 ? 5.147 -6.232 10.824 1.00 96.12 173 ASN A CA 1
ATOM 1314 C C . ASN A 1 173 ? 4.786 -5.236 11.929 1.00 96.12 173 ASN A C 1
ATOM 1316 O O . ASN A 1 173 ? 5.625 -4.416 12.252 1.00 96.12 173 ASN A O 1
ATOM 1320 N N . ALA A 1 174 ? 3.614 -5.337 12.563 1.00 97.44 174 ALA A N 1
ATOM 1321 C CA . ALA A 1 174 ? 3.235 -4.420 13.643 1.00 97.44 174 ALA A CA 1
ATOM 1322 C C . ALA A 1 174 ? 4.052 -4.642 14.930 1.00 97.44 174 ALA A C 1
ATOM 1324 O O . ALA A 1 174 ? 4.481 -3.676 15.560 1.00 97.44 174 ALA A O 1
ATOM 1325 N N . LEU A 1 175 ? 4.349 -5.899 15.283 1.00 97.19 175 LEU A N 1
ATOM 1326 C CA . LEU A 1 175 ? 5.174 -6.224 16.456 1.00 97.19 175 LEU A CA 1
ATOM 1327 C C . LEU A 1 175 ? 6.592 -5.640 16.358 1.00 97.19 175 LEU A C 1
ATOM 1329 O O . LEU A 1 175 ? 7.131 -5.189 17.363 1.00 97.19 175 LEU A O 1
ATOM 1333 N N . ASN A 1 176 ? 7.185 -5.592 15.161 1.00 96.19 176 ASN A N 1
ATOM 1334 C CA . ASN A 1 176 ? 8.508 -4.992 14.949 1.00 96.19 176 ASN A CA 1
ATOM 1335 C C . ASN A 1 176 ? 8.540 -3.479 15.229 1.00 96.19 176 ASN A C 1
ATOM 1337 O O . ASN A 1 176 ? 9.614 -2.935 15.466 1.00 96.19 176 ASN A O 1
ATOM 1341 N N . TYR A 1 177 ? 7.381 -2.813 15.226 1.00 96.62 177 TYR A N 1
ATOM 1342 C CA . TYR A 1 177 ? 7.226 -1.412 15.631 1.00 96.62 177 TYR A CA 1
ATOM 1343 C C . TYR A 1 177 ? 6.678 -1.281 17.061 1.00 96.62 177 TYR A C 1
ATOM 1345 O O . TYR A 1 177 ? 6.276 -0.198 17.475 1.00 96.62 177 TYR A O 1
ATOM 1353 N N . GLY A 1 178 ? 6.646 -2.369 17.837 1.00 97.19 178 GLY A N 1
ATOM 1354 C CA . GLY A 1 178 ? 6.245 -2.357 19.244 1.00 97.19 178 GLY A CA 1
ATOM 1355 C C . GLY A 1 178 ? 4.750 -2.142 19.486 1.00 97.19 178 GLY A C 1
ATOM 1356 O O . GLY A 1 178 ? 4.379 -1.762 20.589 1.00 97.19 178 GLY A O 1
ATOM 1357 N N . PHE A 1 179 ? 3.890 -2.335 18.482 1.00 98.31 179 PHE A N 1
ATOM 1358 C CA . PHE A 1 179 ? 2.441 -2.258 18.684 1.00 98.31 179 PHE A CA 1
ATOM 1359 C C . PHE A 1 179 ? 1.904 -3.499 19.399 1.00 98.31 179 PHE A C 1
ATOM 1361 O O . PHE A 1 179 ? 2.395 -4.614 19.201 1.00 98.31 179 PHE A O 1
ATOM 1368 N N . THR A 1 180 ? 0.832 -3.311 20.169 1.00 98.25 180 THR A N 1
ATOM 1369 C CA . THR A 1 180 ? 0.057 -4.428 20.720 1.00 98.25 180 THR A CA 1
ATOM 1370 C C . THR A 1 180 ? -0.796 -5.041 19.611 1.00 98.25 180 THR A C 1
ATOM 1372 O O . THR A 1 180 ? -1.482 -4.323 18.884 1.00 98.25 180 THR A O 1
ATOM 1375 N N . VAL A 1 181 ? -0.759 -6.370 19.474 1.00 98.38 181 VAL A N 1
ATOM 1376 C CA . VAL A 1 181 ? -1.472 -7.096 18.413 1.00 98.38 181 VAL A CA 1
ATOM 1377 C C . VAL A 1 181 ? -2.336 -8.201 19.010 1.00 98.38 181 VAL A C 1
ATOM 1379 O O . VAL A 1 181 ? -1.817 -9.103 19.664 1.00 98.38 181 VAL A O 1
ATOM 1382 N N . ALA A 1 182 ? -3.629 -8.160 18.707 1.00 97.94 182 ALA A N 1
ATOM 1383 C CA . ALA A 1 182 ? -4.573 -9.248 18.903 1.00 97.94 182 ALA A CA 1
ATOM 1384 C C . ALA A 1 182 ? -4.639 -10.128 17.645 1.00 97.94 182 ALA A C 1
ATOM 1386 O O . ALA A 1 182 ? -4.732 -9.631 16.518 1.00 97.94 182 ALA A O 1
ATOM 1387 N N . GLN A 1 183 ? -4.612 -11.446 17.830 1.00 95.25 183 GLN A N 1
ATOM 1388 C CA . GLN A 1 183 ? -4.762 -12.420 16.742 1.00 95.25 183 GLN A CA 1
ATOM 1389 C C . GLN A 1 183 ? -6.177 -12.978 16.657 1.00 95.25 183 GLN A C 1
ATOM 1391 O O . GLN A 1 183 ? -6.653 -13.331 15.576 1.00 95.25 183 GLN A O 1
ATOM 1396 N N . HIS A 1 184 ? -6.847 -13.062 17.802 1.00 95.12 184 HIS A N 1
ATOM 1397 C CA . HIS A 1 184 ? -8.194 -13.589 17.907 1.00 95.12 184 HIS A CA 1
ATOM 1398 C C . HIS A 1 184 ? -9.154 -12.469 18.286 1.00 95.12 184 HIS A C 1
ATOM 1400 O O . HIS A 1 184 ? -8.856 -11.640 19.138 1.00 95.12 184 HIS A O 1
ATOM 1406 N N . ILE A 1 185 ? -10.339 -12.453 17.673 1.00 95.50 185 ILE A N 1
ATOM 1407 C CA . ILE A 1 185 ? -11.342 -11.410 17.938 1.00 95.50 185 ILE A CA 1
ATOM 1408 C C . ILE A 1 185 ? -11.785 -11.388 19.412 1.00 95.50 185 ILE A C 1
ATOM 1410 O O . ILE A 1 185 ? -12.192 -10.352 19.919 1.00 95.50 185 ILE A O 1
ATOM 1414 N N . SER A 1 186 ? -11.651 -12.514 20.120 1.00 94.44 186 SER A N 1
ATOM 1415 C CA . SER A 1 186 ? -11.907 -12.636 21.559 1.00 94.44 186 SER A CA 1
ATOM 1416 C C . SER A 1 186 ? -10.913 -11.877 22.443 1.00 94.44 186 SER A C 1
ATOM 1418 O O . SER A 1 186 ? -11.219 -11.630 23.603 1.00 94.44 186 SER A O 1
ATOM 1420 N N . GLU A 1 187 ? -9.733 -11.527 21.925 1.00 94.88 187 GLU A N 1
ATOM 1421 C CA . GLU A 1 187 ? -8.715 -10.725 22.625 1.00 94.88 187 GLU A CA 1
ATOM 1422 C C . GLU A 1 187 ? -8.987 -9.218 22.492 1.00 94.88 187 GLU A C 1
ATOM 1424 O O . GLU A 1 187 ? -8.345 -8.401 23.149 1.00 94.88 187 GLU A O 1
ATOM 1429 N N . VAL A 1 188 ? -9.929 -8.838 21.625 1.00 96.25 188 VAL A N 1
ATOM 1430 C CA . VAL A 1 188 ? -10.245 -7.449 21.302 1.00 96.25 188 VAL A CA 1
ATOM 1431 C C . VAL A 1 188 ? -11.424 -6.984 22.157 1.00 96.25 188 VAL A C 1
ATOM 1433 O O . VAL A 1 188 ? -12.450 -7.660 22.245 1.00 96.25 188 VAL A O 1
ATOM 1436 N N . SER A 1 189 ? -11.298 -5.804 22.777 1.00 94.31 189 SER A N 1
ATOM 1437 C CA . SER A 1 189 ? -12.414 -5.155 23.483 1.00 94.31 189 SER A CA 1
ATOM 1438 C C . SER A 1 189 ? -13.625 -5.007 22.561 1.00 94.31 189 SER A C 1
ATOM 1440 O O . SER A 1 189 ? -13.476 -4.775 21.365 1.00 94.31 189 SER A O 1
ATOM 1442 N N . ARG A 1 190 ? -14.843 -5.093 23.103 1.00 91.81 190 ARG A N 1
ATOM 1443 C CA . ARG A 1 190 ? -16.061 -4.969 22.287 1.00 91.81 190 ARG A CA 1
ATOM 1444 C C . ARG A 1 190 ? -16.358 -3.549 21.816 1.00 91.81 190 ARG A C 1
ATOM 1446 O O . ARG A 1 190 ? -17.068 -3.426 20.832 1.00 91.81 190 ARG A O 1
ATOM 1453 N N . LYS A 1 191 ? -15.880 -2.504 22.500 1.00 94.44 191 LYS A N 1
ATOM 1454 C CA . LYS A 1 191 ? -16.242 -1.104 22.214 1.00 94.44 191 LYS A CA 1
ATOM 1455 C C . LYS A 1 191 ? -15.032 -0.295 21.762 1.00 94.44 191 LYS A C 1
ATOM 1457 O O . LYS A 1 191 ? -14.009 -0.315 22.446 1.00 94.44 191 LYS A O 1
ATOM 1462 N N . TRP A 1 192 ? -15.195 0.435 20.664 1.00 96.12 192 TRP A N 1
ATOM 1463 C CA . TRP A 1 192 ? -14.184 1.303 20.063 1.00 96.12 192 TRP A CA 1
ATOM 1464 C C . TRP A 1 192 ? -14.806 2.628 19.633 1.00 96.12 192 TRP A C 1
ATOM 1466 O O . TRP A 1 192 ? -15.959 2.649 19.219 1.00 96.12 192 TRP A O 1
ATOM 1476 N N . ASN A 1 193 ? -14.052 3.723 19.663 1.00 96.94 193 ASN A N 1
ATOM 1477 C CA . ASN A 1 193 ? -14.533 4.950 19.025 1.00 96.94 193 ASN A CA 1
ATOM 1478 C C . ASN A 1 193 ? -14.245 4.876 17.528 1.00 96.94 193 ASN A C 1
ATOM 1480 O O . ASN A 1 193 ? -15.142 5.107 16.721 1.00 96.94 193 ASN A O 1
ATOM 1484 N N . SER A 1 194 ? -13.039 4.435 17.151 1.00 98.25 194 SER A N 1
ATOM 1485 C CA . SER A 1 194 ? -12.667 4.229 15.750 1.00 98.25 194 SER A CA 1
ATOM 1486 C C . SER A 1 194 ? -12.169 2.821 15.447 1.00 98.25 194 SER A C 1
ATOM 1488 O O . SER A 1 194 ? -11.299 2.281 16.128 1.00 98.25 194 SER A O 1
ATOM 1490 N N . VAL A 1 195 ? -12.672 2.257 14.351 1.00 98.31 195 VAL A N 1
ATOM 1491 C CA . VAL A 1 195 ? -12.131 1.054 13.708 1.00 98.31 195 VAL A CA 1
ATOM 1492 C C . VAL A 1 195 ? -11.604 1.440 12.332 1.00 98.31 195 VAL A C 1
ATOM 1494 O O . VAL A 1 195 ? -12.338 2.015 11.530 1.00 98.31 195 VAL A O 1
ATOM 1497 N N . VAL A 1 196 ? -10.349 1.103 12.039 1.00 98.69 196 VAL A N 1
ATOM 1498 C CA . VAL A 1 196 ? -9.699 1.388 10.756 1.00 98.69 196 VAL A CA 1
ATOM 1499 C C . VAL A 1 196 ? -9.507 0.096 9.972 1.00 98.69 196 VAL A C 1
ATOM 1501 O O . VAL A 1 196 ? -8.727 -0.759 10.376 1.00 98.69 196 VAL A O 1
ATOM 1504 N N . LEU A 1 197 ? -10.188 -0.050 8.836 1.00 98.50 197 LEU A N 1
ATOM 1505 C CA . LEU A 1 197 ? -10.030 -1.199 7.943 1.00 98.50 197 LEU A CA 1
ATOM 1506 C C . LEU A 1 197 ? -8.925 -0.933 6.932 1.00 98.50 197 LEU A C 1
ATOM 1508 O O . LEU A 1 197 ? -9.054 -0.042 6.085 1.00 98.50 197 LEU A O 1
ATOM 1512 N N . THR A 1 198 ? -7.858 -1.728 6.984 1.00 98.00 198 THR A N 1
ATOM 1513 C CA . THR A 1 198 ? -6.703 -1.557 6.092 1.00 98.00 198 THR A CA 1
ATOM 1514 C C . THR A 1 198 ? -6.357 -2.804 5.293 1.00 98.00 198 THR A C 1
ATOM 1516 O O . THR A 1 198 ? -5.691 -2.683 4.266 1.00 98.00 198 THR A O 1
ATOM 1519 N N . SER A 1 199 ? -6.825 -3.988 5.701 1.00 96.31 199 SER A N 1
ATOM 1520 C CA . SER A 1 199 ? -6.442 -5.239 5.050 1.00 96.31 199 SER A CA 1
ATOM 1521 C C . SER A 1 199 ? -7.352 -5.624 3.878 1.00 96.31 199 SER A C 1
ATOM 1523 O O . SER A 1 199 ? -8.526 -5.255 3.790 1.00 96.31 199 SER A O 1
ATOM 1525 N N . THR A 1 200 ? -6.814 -6.448 2.978 1.00 95.31 200 THR A N 1
ATOM 1526 C CA . THR A 1 200 ? -7.579 -7.108 1.908 1.00 95.31 200 THR A CA 1
ATOM 1527 C C . THR A 1 200 ? -8.247 -8.410 2.367 1.00 95.31 200 THR A C 1
ATOM 1529 O O . THR A 1 200 ? -8.946 -9.051 1.585 1.00 95.31 200 THR A O 1
ATOM 1532 N N . ASN A 1 201 ? -8.063 -8.830 3.626 1.00 94.50 201 ASN A N 1
ATOM 1533 C CA . ASN A 1 201 ? -8.632 -10.072 4.145 1.00 94.50 201 ASN A CA 1
ATOM 1534 C C . ASN A 1 201 ? -10.106 -9.862 4.529 1.00 94.50 201 ASN A C 1
ATOM 1536 O O . ASN A 1 201 ? -10.435 -9.274 5.559 1.00 94.50 201 ASN A O 1
ATOM 1540 N N . ILE A 1 202 ? -11.009 -10.388 3.700 1.00 93.44 202 ILE A N 1
ATOM 1541 C CA . ILE A 1 202 ? -12.458 -10.289 3.908 1.00 93.44 202 ILE A CA 1
ATOM 1542 C C . ILE A 1 202 ? -12.937 -10.962 5.204 1.00 93.44 202 ILE A C 1
ATOM 1544 O O . ILE A 1 202 ? -13.834 -10.435 5.856 1.00 93.44 202 ILE A O 1
ATOM 1548 N N . SER A 1 203 ? -12.322 -12.080 5.607 1.00 93.44 203 SER A N 1
ATOM 1549 C CA . SER A 1 203 ? -12.664 -12.801 6.842 1.00 93.44 203 SER A CA 1
ATOM 1550 C C . SER A 1 203 ? -12.310 -11.974 8.077 1.00 93.44 203 SER A C 1
ATOM 1552 O O . SER A 1 203 ? -13.140 -11.815 8.972 1.00 93.44 203 SER A O 1
ATOM 1554 N N . SER A 1 204 ? -11.109 -11.390 8.095 1.00 95.19 204 SER A N 1
ATOM 1555 C CA . SER A 1 204 ? -10.653 -10.501 9.170 1.00 95.19 204 SER A CA 1
ATOM 1556 C C . SER A 1 204 ? -11.598 -9.304 9.334 1.00 95.19 204 SER A C 1
ATOM 1558 O O . SER A 1 204 ? -12.139 -9.072 10.420 1.00 95.19 204 SER A O 1
ATOM 1560 N N . LYS A 1 205 ? -11.917 -8.618 8.226 1.00 95.44 205 LYS A N 1
ATOM 1561 C CA . LYS A 1 205 ? -12.886 -7.510 8.216 1.00 95.44 205 LYS A CA 1
ATOM 1562 C C . LYS A 1 205 ? -14.266 -7.941 8.705 1.00 95.44 205 LYS A C 1
ATOM 1564 O O . LYS A 1 205 ? -14.867 -7.237 9.509 1.00 95.44 205 LYS A O 1
ATOM 1569 N N . TYR A 1 206 ? -14.757 -9.107 8.283 1.00 94.69 206 TYR A N 1
ATOM 1570 C CA . TYR A 1 206 ? -16.047 -9.621 8.745 1.00 94.69 206 TYR A CA 1
ATOM 1571 C C . TYR A 1 206 ? -16.085 -9.833 10.253 1.00 94.69 206 TYR A C 1
ATOM 1573 O O . TYR A 1 206 ? -17.036 -9.403 10.903 1.00 94.69 206 TYR A O 1
ATOM 1581 N N . LYS A 1 207 ? -15.044 -10.435 10.833 1.00 94.88 207 LYS A N 1
ATOM 1582 C CA . LYS A 1 207 ? -14.976 -10.656 12.283 1.00 94.88 207 LYS A CA 1
ATOM 1583 C C . LYS A 1 207 ? -15.015 -9.340 13.051 1.00 94.88 207 LYS A C 1
ATOM 1585 O O . LYS A 1 207 ? -15.789 -9.234 13.999 1.00 94.88 207 LYS A O 1
ATOM 1590 N N . VAL A 1 208 ? -14.259 -8.337 12.613 1.00 95.62 208 VAL A N 1
ATOM 1591 C CA . VAL A 1 208 ? -14.274 -6.993 13.210 1.00 95.62 208 VAL A CA 1
ATOM 1592 C C . VAL A 1 208 ? -15.662 -6.362 13.103 1.00 95.62 208 VAL A C 1
ATOM 1594 O O . VAL A 1 208 ? -16.253 -5.979 14.112 1.00 95.62 208 VAL A O 1
ATOM 1597 N N . LEU A 1 209 ? -16.219 -6.305 11.892 1.00 94.44 209 LEU A N 1
ATOM 1598 C CA . LEU A 1 209 ? -17.472 -5.602 11.629 1.00 94.44 209 LEU A CA 1
ATOM 1599 C C . LEU A 1 209 ? -18.686 -6.266 12.289 1.00 94.44 209 LEU A C 1
ATOM 1601 O O . LEU A 1 209 ? -19.611 -5.559 12.686 1.00 94.44 209 LEU A O 1
ATOM 1605 N N . ALA A 1 210 ? -18.687 -7.593 12.422 1.00 91.94 210 ALA A N 1
ATOM 1606 C CA . ALA A 1 210 ? -19.791 -8.343 13.011 1.00 91.94 210 ALA A CA 1
ATOM 1607 C C . ALA A 1 210 ? -19.758 -8.383 14.548 1.00 91.94 210 ALA A C 1
ATOM 1609 O O . ALA A 1 210 ? -20.818 -8.459 15.163 1.00 91.94 210 ALA A O 1
ATOM 1610 N N . ASN A 1 211 ? -18.574 -8.341 15.176 1.00 91.94 211 ASN A N 1
ATOM 1611 C CA . ASN A 1 211 ? -18.438 -8.618 16.616 1.00 91.94 211 ASN A CA 1
ATOM 1612 C C . ASN A 1 211 ? -18.145 -7.389 17.487 1.00 91.94 211 ASN A C 1
ATOM 1614 O O . ASN A 1 211 ? -18.297 -7.481 18.704 1.00 91.94 211 ASN A O 1
ATOM 1618 N N . LEU A 1 212 ? -17.698 -6.271 16.906 1.00 93.25 212 LEU A N 1
ATOM 1619 C CA . LEU A 1 212 ? -17.231 -5.106 17.669 1.00 93.25 212 LEU A CA 1
ATOM 1620 C C . LEU A 1 212 ? -18.116 -3.898 17.437 1.00 93.25 212 LEU A C 1
ATOM 1622 O O . LEU A 1 212 ? -18.419 -3.598 16.290 1.00 93.25 212 LEU A O 1
ATOM 1626 N N . ASP A 1 213 ? -18.477 -3.176 18.486 1.00 92.75 213 ASP A N 1
ATOM 1627 C CA . ASP A 1 213 ? -19.208 -1.916 18.428 1.00 92.75 213 ASP A CA 1
ATOM 1628 C C . ASP A 1 213 ? -18.254 -0.740 18.230 1.00 92.75 213 ASP A C 1
ATOM 1630 O O . ASP A 1 213 ? -17.225 -0.639 18.901 1.00 92.75 213 ASP A O 1
ATOM 1634 N N . TYR A 1 214 ? -18.606 0.140 17.292 1.00 93.44 214 TYR A N 1
ATOM 1635 C CA . TYR A 1 214 ? -17.814 1.310 16.940 1.00 93.44 214 TYR A CA 1
ATOM 1636 C C . TYR A 1 214 ? -18.687 2.498 16.545 1.00 93.44 214 TYR A C 1
ATOM 1638 O O . TYR A 1 214 ? -19.741 2.324 15.930 1.00 93.44 214 TYR A O 1
ATOM 1646 N N . GLU A 1 215 ? -18.233 3.704 16.884 1.00 94.38 215 GLU A N 1
ATOM 1647 C CA . GLU A 1 215 ? -18.898 4.965 16.520 1.00 94.38 215 GLU A CA 1
ATOM 1648 C C . GLU A 1 215 ? -18.452 5.467 15.140 1.00 94.38 215 GLU A C 1
ATOM 1650 O O . GLU A 1 215 ? -19.238 6.051 14.385 1.00 94.38 215 GLU A O 1
ATOM 1655 N N . LYS A 1 216 ? -17.198 5.192 14.774 1.00 95.94 216 LYS A N 1
ATOM 1656 C CA . LYS A 1 216 ? -16.589 5.592 13.509 1.00 95.94 216 LYS A CA 1
ATOM 1657 C C . LYS A 1 216 ? -15.877 4.417 12.846 1.00 95.94 216 LYS A C 1
ATOM 1659 O O . LYS A 1 216 ? -15.010 3.767 13.427 1.00 95.94 216 LYS A O 1
ATOM 1664 N N . LEU A 1 217 ? -16.232 4.157 11.594 1.00 97.38 217 LEU A N 1
ATOM 1665 C CA . LEU A 1 217 ? -15.577 3.186 10.731 1.00 97.38 217 LEU A CA 1
ATOM 1666 C C . LEU A 1 217 ? -14.796 3.922 9.644 1.00 97.38 217 LEU A C 1
ATOM 1668 O O . LEU A 1 217 ? -15.381 4.536 8.751 1.00 97.38 217 LEU A O 1
ATOM 1672 N N . LEU A 1 218 ? -13.472 3.837 9.709 1.00 98.12 218 LEU A N 1
ATOM 1673 C CA . LEU A 1 218 ? -12.565 4.398 8.718 1.00 98.12 218 LEU A CA 1
ATOM 1674 C C . LEU A 1 218 ? -12.153 3.307 7.738 1.00 98.12 218 LEU A C 1
ATOM 1676 O O . LEU A 1 218 ? -11.534 2.313 8.112 1.00 98.12 218 LEU A O 1
ATOM 1680 N N . VAL A 1 219 ? -12.491 3.482 6.468 1.00 98.00 219 VAL A N 1
ATOM 1681 C CA . VAL A 1 219 ? -12.235 2.491 5.427 1.00 98.00 219 VAL A CA 1
ATOM 1682 C C . VAL A 1 219 ? -11.156 3.013 4.492 1.00 98.00 219 VAL A C 1
ATOM 1684 O O . VAL A 1 219 ? -11.354 3.972 3.747 1.00 98.00 219 VAL A O 1
ATOM 1687 N N . SER A 1 220 ? -10.009 2.341 4.494 1.00 97.81 220 SER A N 1
ATOM 1688 C CA . SER A 1 220 ? -8.992 2.535 3.466 1.00 97.81 220 SER A CA 1
ATOM 1689 C C . SER A 1 220 ? -9.530 2.058 2.119 1.00 97.81 220 SER A C 1
ATOM 1691 O O . SER A 1 220 ? -9.918 0.893 2.004 1.00 97.81 220 SER A O 1
ATOM 1693 N N . ARG A 1 221 ? -9.482 2.870 1.058 1.00 95.12 221 ARG A N 1
ATOM 1694 C CA . ARG A 1 221 ? -9.784 2.370 -0.297 1.00 95.12 221 ARG A CA 1
ATOM 1695 C C . ARG A 1 221 ? -8.825 1.254 -0.747 1.00 95.12 221 ARG A C 1
ATOM 1697 O O . ARG A 1 221 ? -9.237 0.371 -1.493 1.00 95.12 221 ARG A O 1
ATOM 1704 N N . LEU A 1 222 ? -7.604 1.210 -0.204 1.00 96.25 222 LEU A N 1
ATOM 1705 C CA . LEU A 1 222 ? -6.639 0.117 -0.412 1.00 96.25 222 LEU A CA 1
ATOM 1706 C C . LEU A 1 222 ? -6.996 -1.182 0.335 1.00 96.25 222 LEU A C 1
ATOM 1708 O O . LEU A 1 222 ? -6.374 -2.210 0.090 1.00 96.25 222 LEU A O 1
ATOM 1712 N N . SER A 1 223 ? -8.003 -1.166 1.218 1.00 96.50 223 SER A N 1
ATOM 1713 C CA . SER A 1 223 ? -8.545 -2.390 1.830 1.00 96.50 223 SER A CA 1
ATOM 1714 C C . SER A 1 223 ? -9.475 -3.161 0.885 1.00 96.50 223 SER A C 1
ATOM 1716 O O . SER A 1 223 ? -9.835 -4.300 1.185 1.00 96.50 223 SER A O 1
ATOM 1718 N N . PHE A 1 224 ? -9.905 -2.553 -0.232 1.00 95.38 224 PHE A N 1
ATOM 1719 C CA . PHE A 1 224 ? -10.899 -3.109 -1.164 1.00 95.38 224 PHE A CA 1
ATOM 1720 C C . PHE A 1 224 ? -12.167 -3.601 -0.448 1.00 95.38 224 PHE A C 1
ATOM 1722 O O . PHE A 1 224 ? -12.700 -4.679 -0.711 1.00 95.38 224 PHE A O 1
ATOM 1729 N N . THR A 1 225 ? -12.629 -2.833 0.536 1.00 94.50 225 THR A N 1
ATOM 1730 C CA . THR A 1 225 ? -13.880 -3.122 1.241 1.00 94.50 225 THR A CA 1
ATOM 1731 C C . THR A 1 225 ? -15.058 -2.684 0.381 1.00 94.50 225 THR A C 1
ATOM 1733 O O . THR A 1 225 ? -15.238 -1.497 0.134 1.00 94.50 225 THR A O 1
ATOM 1736 N N . SER A 1 226 ? -15.845 -3.655 -0.080 1.00 89.75 226 SER A N 1
ATOM 1737 C CA . SER A 1 226 ? -17.011 -3.452 -0.950 1.00 89.75 226 SER A CA 1
ATOM 1738 C C . SER A 1 226 ? -18.352 -3.634 -0.235 1.00 89.75 226 SER A C 1
ATOM 1740 O O . SER A 1 226 ? -19.403 -3.457 -0.844 1.00 89.75 226 SER A O 1
ATOM 1742 N N . TRP A 1 227 ? -18.334 -3.999 1.047 1.00 91.19 227 TRP A N 1
ATOM 1743 C CA . TRP A 1 227 ? -19.531 -4.270 1.834 1.00 91.19 227 TRP A CA 1
ATOM 1744 C C . TRP A 1 227 ? -19.293 -3.911 3.304 1.00 91.19 227 TRP A C 1
ATOM 1746 O O . TRP A 1 227 ? -18.173 -4.004 3.808 1.00 91.19 227 TRP A O 1
ATOM 1756 N N . ILE A 1 228 ? -20.361 -3.504 3.988 1.00 90.12 228 ILE A N 1
ATOM 1757 C CA . ILE A 1 228 ? -20.400 -3.251 5.431 1.00 90.12 228 ILE A CA 1
ATOM 1758 C C . ILE A 1 228 ? -21.697 -3.895 5.936 1.00 90.12 228 ILE A C 1
ATOM 1760 O O . ILE A 1 228 ? -22.753 -3.632 5.355 1.00 90.12 228 ILE A O 1
ATOM 1764 N N . PRO A 1 229 ? -21.656 -4.768 6.958 1.00 86.50 229 PRO A N 1
ATOM 1765 C CA . PRO A 1 229 ? -22.851 -5.446 7.430 1.00 86.50 229 PRO A CA 1
ATOM 1766 C C . PRO A 1 229 ? -23.754 -4.453 8.161 1.00 86.50 229 PRO A C 1
ATOM 1768 O O . PRO A 1 229 ? -23.291 -3.656 8.979 1.00 86.50 229 PRO A O 1
ATOM 1771 N N . LEU A 1 230 ? -25.058 -4.522 7.893 1.00 79.75 230 LEU A N 1
ATOM 1772 C CA . LEU A 1 230 ? -26.043 -3.759 8.650 1.00 79.75 230 LEU A CA 1
ATOM 1773 C C . LEU A 1 230 ? -26.208 -4.397 10.029 1.00 79.75 230 LEU A C 1
ATOM 1775 O O . LEU A 1 230 ? -26.609 -5.555 10.145 1.00 79.75 230 LEU A O 1
ATOM 1779 N N . LYS A 1 231 ? -25.894 -3.637 11.077 1.00 76.88 231 LYS A N 1
ATOM 1780 C CA . LYS A 1 231 ? -26.117 -4.074 12.451 1.00 76.88 231 LYS A CA 1
ATOM 1781 C C . LYS A 1 231 ? -27.549 -3.797 12.879 1.00 76.88 231 LYS A C 1
ATOM 1783 O O . LYS A 1 231 ? -28.096 -2.737 12.597 1.00 76.88 231 LYS A O 1
ATOM 1788 N N . SER A 1 232 ? -28.126 -4.743 13.614 1.00 67.00 232 SER A N 1
ATOM 1789 C CA . SER A 1 232 ? -29.431 -4.586 14.260 1.00 67.00 232 SER A CA 1
ATOM 1790 C C . SER A 1 232 ? -29.384 -3.702 15.513 1.00 67.00 232 SER A C 1
ATOM 1792 O O . SER A 1 232 ? -30.435 -3.354 16.048 1.00 67.00 232 SER A O 1
ATOM 1794 N N . SER A 1 233 ? -28.191 -3.345 16.007 1.00 64.88 233 SER A N 1
ATOM 1795 C CA . SER A 1 233 ? -28.033 -2.464 17.163 1.00 64.88 233 SER A CA 1
ATOM 1796 C C . SER A 1 233 ? -28.383 -1.014 16.810 1.00 64.88 233 SER A C 1
ATOM 1798 O O . SER A 1 233 ? -28.093 -0.527 15.721 1.00 64.88 233 SER A O 1
ATOM 1800 N N . ALA A 1 234 ? -28.976 -0.287 17.762 1.00 55.66 234 ALA A N 1
ATOM 1801 C CA . ALA A 1 234 ? -29.370 1.118 17.601 1.00 55.66 234 ALA A CA 1
ATOM 1802 C C . ALA A 1 234 ? -28.182 2.099 17.445 1.00 55.66 234 ALA A C 1
ATOM 1804 O O . ALA A 1 234 ? -28.388 3.294 17.229 1.00 55.66 234 ALA A O 1
ATOM 1805 N N . SER A 1 235 ? -26.941 1.618 17.569 1.00 63.34 235 SER A N 1
ATOM 1806 C CA . SER A 1 235 ? -25.719 2.408 17.422 1.00 63.34 235 SER A CA 1
ATOM 1807 C C . SER A 1 235 ? -25.485 2.764 15.952 1.00 63.34 235 SER A C 1
ATOM 1809 O O . SER A 1 235 ? -25.147 1.901 15.139 1.00 63.34 235 SER A O 1
ATOM 1811 N N . ARG A 1 236 ? -25.642 4.045 15.610 1.00 75.56 236 ARG A N 1
ATOM 1812 C CA . ARG A 1 236 ? -25.264 4.575 14.296 1.00 75.56 236 ARG A CA 1
ATOM 1813 C C . ARG A 1 236 ? -23.746 4.728 14.242 1.00 75.56 236 ARG A C 1
ATOM 1815 O O . ARG A 1 236 ? -23.202 5.553 14.965 1.00 75.56 236 ARG A O 1
ATOM 1822 N N . ALA A 1 237 ? -23.089 3.961 13.378 1.00 86.56 237 ALA A N 1
ATOM 1823 C CA . ALA A 1 237 ? -21.687 4.182 13.048 1.00 86.56 237 ALA A CA 1
ATOM 1824 C C . ALA A 1 237 ? -21.582 5.159 11.869 1.00 86.56 237 ALA A C 1
ATOM 1826 O O . ALA A 1 237 ? -22.242 4.978 10.842 1.00 86.56 237 ALA A O 1
ATOM 1827 N N . SER A 1 238 ? -20.741 6.181 12.000 1.00 93.25 238 SER A N 1
ATOM 1828 C CA . SER A 1 238 ? -20.323 7.005 10.867 1.00 93.25 238 SER A CA 1
ATOM 1829 C C . SER A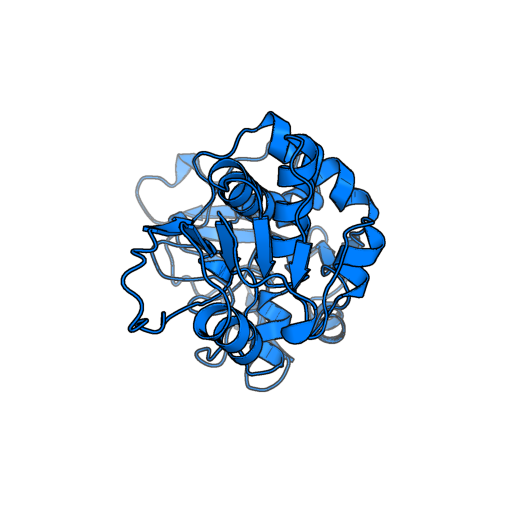 1 238 ? -19.298 6.237 10.030 1.00 93.25 238 SER A C 1
ATOM 1831 O O . SER A 1 238 ? -18.397 5.602 10.574 1.00 93.25 238 SER A O 1
ATOM 1833 N N . VAL A 1 239 ? -19.438 6.260 8.704 1.00 94.94 239 VAL A N 1
ATOM 1834 C CA . VAL A 1 239 ? -18.509 5.585 7.785 1.00 94.94 239 VAL A CA 1
ATOM 1835 C C . VAL A 1 239 ? -17.769 6.640 6.980 1.00 94.94 239 VAL A C 1
ATOM 1837 O O . VAL A 1 239 ? -18.395 7.443 6.290 1.00 94.94 239 VAL A O 1
ATOM 1840 N N . VAL A 1 240 ? -16.439 6.621 7.042 1.00 96.38 240 VAL A N 1
ATOM 1841 C CA . VAL A 1 240 ? -15.574 7.525 6.278 1.00 96.38 240 VAL A CA 1
ATOM 1842 C C . VAL A 1 240 ? -14.655 6.698 5.394 1.00 96.38 240 VAL A C 1
ATOM 1844 O O . VAL A 1 240 ? -13.930 5.831 5.877 1.00 96.38 240 VAL A O 1
ATOM 1847 N N . ILE A 1 241 ? -14.673 6.969 4.091 1.00 96.00 241 ILE A N 1
ATOM 1848 C CA . ILE A 1 241 ? -13.806 6.304 3.117 1.00 96.00 241 ILE A CA 1
ATOM 1849 C C . ILE A 1 241 ? -12.690 7.270 2.740 1.00 96.00 241 ILE A C 1
ATOM 1851 O O . ILE A 1 241 ? -12.953 8.331 2.174 1.00 96.00 241 ILE A O 1
ATOM 1855 N N . VAL A 1 242 ? -11.446 6.890 3.025 1.00 95.44 242 VAL A N 1
ATOM 1856 C CA . VAL A 1 242 ? -10.271 7.672 2.623 1.00 95.44 242 VAL A CA 1
ATOM 1857 C C . VAL A 1 242 ? -9.801 7.192 1.252 1.00 95.44 242 VAL A C 1
ATOM 1859 O O . VAL A 1 242 ? -9.682 5.987 1.011 1.00 95.44 242 VAL A O 1
ATOM 1862 N N . ASN A 1 243 ? -9.562 8.146 0.347 1.00 91.31 243 ASN A N 1
ATOM 1863 C CA . ASN A 1 243 ? -9.098 7.887 -1.015 1.00 91.31 243 ASN A CA 1
ATOM 1864 C C . ASN A 1 243 ? -7.570 7.992 -1.132 1.00 91.31 243 ASN A C 1
ATOM 1866 O O . ASN A 1 243 ? -6.905 6.972 -1.068 1.00 91.31 243 ASN A O 1
ATOM 1870 N N . ARG A 1 244 ? -7.008 9.188 -1.356 1.00 88.69 244 ARG A N 1
ATOM 1871 C CA . ARG A 1 244 ? -5.574 9.378 -1.671 1.00 88.69 244 ARG A CA 1
ATOM 1872 C C . ARG A 1 244 ? -4.740 9.978 -0.543 1.00 88.69 244 ARG A C 1
ATOM 1874 O O . ARG A 1 244 ? -3.519 10.027 -0.662 1.00 88.69 244 ARG A O 1
ATOM 1881 N N . GLY A 1 245 ? -5.375 10.446 0.529 1.00 86.69 245 GLY A N 1
ATOM 1882 C CA . GLY A 1 245 ? -4.679 11.175 1.586 1.00 86.69 245 GLY A CA 1
ATOM 1883 C C . GLY A 1 245 ? -4.456 12.662 1.281 1.00 86.69 245 GLY A C 1
ATOM 1884 O O . GLY A 1 245 ? -3.467 13.232 1.730 1.00 86.69 245 GLY A O 1
ATOM 1885 N N . ASP A 1 246 ? -5.302 13.303 0.470 1.00 89.12 246 ASP A N 1
ATOM 1886 C CA . ASP A 1 246 ? -5.101 14.690 0.017 1.00 89.12 246 ASP A CA 1
ATOM 1887 C C . ASP A 1 246 ? -5.062 15.724 1.154 1.00 89.12 246 ASP A C 1
ATOM 1889 O O . ASP A 1 246 ? -4.553 16.826 0.956 1.00 89.12 246 ASP A O 1
ATOM 1893 N N . ARG A 1 247 ? -5.560 15.374 2.347 1.00 91.38 247 ARG A N 1
ATOM 1894 C CA . ARG A 1 247 ? -5.579 16.245 3.534 1.00 91.38 247 ARG A CA 1
ATOM 1895 C C . ARG A 1 247 ? -4.490 15.912 4.555 1.00 91.38 247 ARG A C 1
ATOM 1897 O O . ARG A 1 247 ? -4.458 16.519 5.622 1.00 91.38 247 ARG A O 1
ATOM 1904 N N . ALA A 1 248 ? -3.614 14.961 4.242 1.00 94.38 248 ALA A N 1
ATOM 1905 C CA . ALA A 1 248 ? -2.586 14.500 5.158 1.00 94.38 248 ALA A CA 1
ATOM 1906 C C . ALA A 1 248 ? -1.536 15.578 5.467 1.00 94.38 248 ALA A C 1
ATOM 1908 O O . ALA A 1 248 ? -1.014 16.255 4.578 1.00 94.38 248 ALA A O 1
ATOM 1909 N N . GLU A 1 249 ? -1.169 15.697 6.742 1.00 95.12 249 GLU A N 1
ATOM 1910 C CA . GLU A 1 249 ? -0.165 16.667 7.176 1.00 95.12 249 GLU A CA 1
ATOM 1911 C C . GLU A 1 249 ? 1.251 16.256 6.748 1.00 95.12 249 GLU A C 1
ATOM 1913 O O . GLU A 1 249 ? 1.781 15.213 7.137 1.00 95.12 249 GLU A O 1
ATOM 1918 N N . VAL A 1 250 ? 1.911 17.138 5.993 1.00 95.44 250 VAL A N 1
ATOM 1919 C CA . VAL A 1 250 ? 3.250 16.914 5.422 1.00 95.44 250 VAL A CA 1
ATOM 1920 C C . VAL A 1 250 ? 4.306 16.591 6.485 1.00 95.44 250 VAL A C 1
ATOM 1922 O O . VAL A 1 250 ? 5.186 15.761 6.245 1.00 95.44 250 VAL A O 1
ATOM 1925 N N . ALA A 1 251 ? 4.241 17.227 7.659 1.00 96.75 251 ALA A N 1
ATOM 1926 C CA . ALA A 1 251 ? 5.181 16.966 8.747 1.00 96.75 251 ALA A CA 1
ATOM 1927 C C . ALA A 1 251 ? 5.070 15.518 9.248 1.00 96.75 251 ALA A C 1
ATOM 1929 O O . ALA A 1 251 ? 6.087 14.834 9.396 1.00 96.75 251 ALA A O 1
ATOM 1930 N N . LEU A 1 252 ? 3.841 15.027 9.417 1.00 97.12 252 LEU A N 1
ATOM 1931 C CA . LEU A 1 252 ? 3.567 13.670 9.871 1.00 97.12 252 LEU A CA 1
ATOM 1932 C C . LEU A 1 252 ? 3.948 12.628 8.806 1.00 97.12 252 LEU A C 1
ATOM 1934 O O . LEU A 1 252 ? 4.583 11.628 9.137 1.00 97.12 252 LEU A O 1
ATOM 1938 N N . ILE A 1 253 ? 3.699 12.906 7.518 1.00 97.50 253 ILE A N 1
ATOM 1939 C CA . ILE A 1 253 ? 4.161 12.056 6.401 1.00 97.50 253 ILE A CA 1
ATOM 1940 C C . ILE A 1 253 ? 5.680 11.844 6.466 1.00 97.50 253 ILE A C 1
ATOM 1942 O O . ILE A 1 253 ? 6.155 10.711 6.372 1.00 97.50 253 ILE A O 1
ATOM 1946 N N . LYS A 1 254 ? 6.457 12.918 6.666 1.00 96.69 254 LYS A N 1
ATOM 1947 C 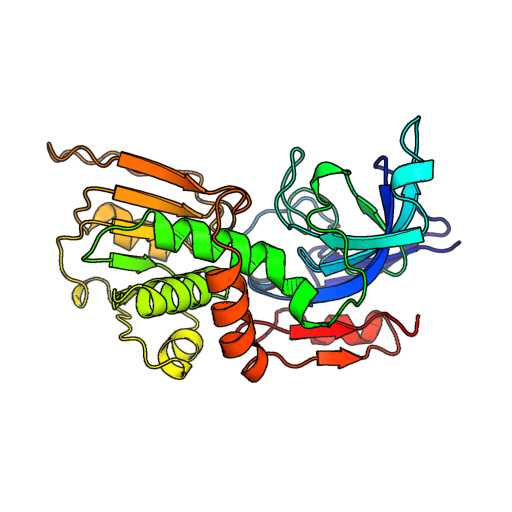CA . LYS A 1 254 ? 7.926 12.840 6.762 1.00 96.69 254 LYS A CA 1
ATOM 1948 C C . LYS A 1 254 ? 8.387 12.008 7.960 1.00 96.69 254 LYS A C 1
ATOM 1950 O O . LYS A 1 254 ? 9.332 11.231 7.831 1.00 96.69 254 LYS A O 1
ATOM 1955 N N . GLN A 1 255 ? 7.730 12.154 9.111 1.00 96.81 255 GLN A N 1
ATOM 1956 C CA . GLN A 1 255 ? 8.050 11.376 10.311 1.00 96.81 255 GLN A CA 1
ATOM 1957 C C . GLN A 1 255 ? 7.785 9.880 10.100 1.00 96.81 255 GLN A C 1
ATOM 1959 O O . GLN A 1 255 ? 8.658 9.062 10.390 1.00 96.81 255 GLN A O 1
ATOM 1964 N N . VAL A 1 256 ? 6.626 9.530 9.533 1.00 97.88 256 VAL A N 1
ATOM 1965 C CA . VAL A 1 256 ? 6.258 8.135 9.246 1.00 97.88 256 VAL A CA 1
ATOM 1966 C C . VAL A 1 256 ? 7.212 7.523 8.213 1.00 97.88 256 VAL A C 1
ATOM 1968 O O . VAL A 1 256 ? 7.724 6.427 8.434 1.00 97.88 256 VAL A O 1
ATOM 1971 N N . LEU A 1 257 ? 7.533 8.239 7.127 1.00 96.81 257 LEU A N 1
ATOM 1972 C CA . LEU A 1 257 ? 8.502 7.776 6.122 1.00 96.81 257 LEU A CA 1
ATOM 1973 C C . LEU A 1 257 ? 9.894 7.522 6.715 1.00 96.81 257 LEU A C 1
ATOM 1975 O O . LEU A 1 257 ? 10.525 6.521 6.382 1.00 96.81 257 LEU A O 1
ATOM 1979 N N . SER A 1 258 ? 10.366 8.402 7.602 1.00 95.38 258 SER A N 1
ATOM 1980 C CA . SER A 1 258 ? 11.658 8.247 8.283 1.00 95.38 258 SER A CA 1
ATOM 1981 C C . SER A 1 258 ? 11.713 6.973 9.136 1.00 95.38 258 SER A C 1
ATOM 1983 O O . SER A 1 258 ? 12.711 6.249 9.136 1.00 95.38 258 SER A O 1
ATOM 1985 N N . GLU A 1 259 ? 10.620 6.653 9.830 1.00 95.62 259 GLU A N 1
ATOM 1986 C CA . GLU A 1 259 ? 10.524 5.450 10.657 1.00 95.62 259 GLU A CA 1
ATOM 1987 C C . GLU A 1 259 ? 10.424 4.170 9.813 1.00 95.62 259 GLU A C 1
ATOM 1989 O O . GLU A 1 259 ? 11.108 3.179 10.084 1.00 95.62 259 GLU A O 1
ATOM 1994 N N . LEU A 1 260 ? 9.632 4.209 8.739 1.00 95.12 260 LEU A N 1
ATOM 1995 C CA . LEU A 1 260 ? 9.488 3.109 7.784 1.00 95.12 260 LEU A CA 1
ATOM 1996 C C . LEU A 1 260 ? 10.766 2.833 6.992 1.00 95.12 260 LEU A C 1
ATOM 1998 O O . LEU A 1 260 ? 11.043 1.677 6.673 1.00 95.12 260 LEU A O 1
ATOM 2002 N N . GLY A 1 261 ? 11.562 3.864 6.698 1.00 90.50 261 GLY A N 1
ATOM 2003 C CA . GLY A 1 261 ? 12.755 3.761 5.857 1.00 90.50 261 GLY A CA 1
ATOM 2004 C C . GLY A 1 261 ? 13.767 2.713 6.320 1.00 90.50 261 GLY A C 1
ATOM 2005 O O . GLY A 1 261 ? 14.496 2.157 5.505 1.00 90.50 261 GLY A O 1
ATOM 2006 N N . LYS A 1 262 ? 13.760 2.371 7.613 1.00 87.12 262 LYS A N 1
ATOM 2007 C CA . LYS A 1 262 ? 14.627 1.341 8.205 1.00 87.12 262 LYS A CA 1
ATOM 2008 C C . LYS A 1 262 ? 14.205 -0.094 7.867 1.00 87.12 262 LYS A C 1
ATOM 2010 O O . LYS A 1 262 ? 15.019 -1.004 7.987 1.00 87.12 262 LYS A O 1
ATOM 2015 N N . ALA A 1 263 ? 12.949 -0.311 7.478 1.00 89.00 263 ALA A N 1
ATOM 2016 C CA . ALA A 1 263 ? 12.392 -1.637 7.209 1.00 89.00 263 ALA A CA 1
ATOM 2017 C C . ALA A 1 263 ? 12.395 -2.014 5.721 1.00 89.00 263 ALA A C 1
ATOM 2019 O O . ALA A 1 263 ? 12.283 -3.196 5.388 1.00 89.00 263 ALA A O 1
ATOM 2020 N N . PHE A 1 264 ? 12.525 -1.035 4.823 1.00 92.00 264 PHE A N 1
ATOM 2021 C CA . PHE A 1 264 ? 12.486 -1.277 3.385 1.00 92.00 264 PHE A CA 1
ATOM 2022 C C . PHE A 1 264 ? 13.852 -1.656 2.826 1.00 92.00 264 PHE A C 1
ATOM 2024 O O . PHE A 1 264 ? 14.845 -0.953 3.000 1.00 92.00 264 PHE A O 1
ATOM 2031 N N . ARG A 1 265 ? 13.881 -2.763 2.081 1.00 93.06 265 ARG A N 1
ATOM 2032 C CA . ARG A 1 265 ? 15.024 -3.123 1.238 1.00 93.06 265 ARG A CA 1
ATOM 2033 C C . ARG A 1 265 ? 14.826 -2.490 -0.134 1.00 93.06 265 ARG A C 1
ATOM 2035 O O . ARG A 1 265 ? 13.739 -2.593 -0.705 1.00 93.06 265 ARG A O 1
ATOM 2042 N N . VAL A 1 266 ? 15.882 -1.867 -0.648 1.00 95.00 266 VAL A N 1
ATOM 2043 C CA . VAL A 1 266 ? 15.937 -1.349 -2.018 1.00 95.00 266 VAL A CA 1
ATOM 2044 C C . VAL A 1 266 ? 16.786 -2.306 -2.844 1.00 95.00 266 VAL A C 1
ATOM 2046 O O . VAL A 1 266 ? 17.942 -2.547 -2.500 1.00 95.00 266 VAL A O 1
ATOM 2049 N N . LEU A 1 267 ? 16.208 -2.876 -3.899 1.00 95.69 267 LEU A N 1
ATOM 2050 C CA . LEU A 1 267 ? 16.885 -3.822 -4.787 1.00 95.69 267 LEU A CA 1
ATOM 2051 C C . LEU A 1 267 ? 17.022 -3.214 -6.179 1.00 95.69 267 LEU A C 1
ATOM 2053 O O . LEU A 1 267 ? 16.024 -2.854 -6.795 1.00 95.69 267 LEU A O 1
ATOM 2057 N N . THR A 1 268 ? 18.244 -3.111 -6.688 1.00 95.12 268 THR A N 1
ATOM 2058 C CA . THR A 1 268 ? 18.480 -2.710 -8.080 1.00 95.12 268 THR A CA 1
ATOM 2059 C C . THR A 1 268 ? 18.338 -3.925 -8.981 1.00 95.12 268 THR A C 1
ATOM 2061 O O . THR A 1 268 ? 18.997 -4.936 -8.743 1.00 95.12 268 THR A O 1
ATOM 2064 N N . LEU A 1 269 ? 17.472 -3.833 -9.990 1.00 92.50 269 LEU A N 1
A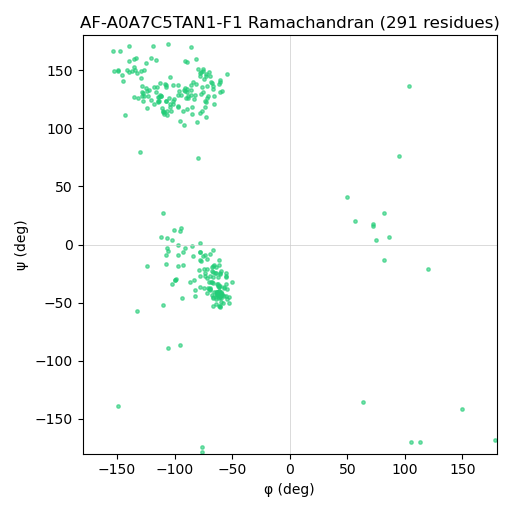TOM 2065 C CA . LEU A 1 269 ? 17.221 -4.928 -10.922 1.00 92.50 269 LEU A CA 1
ATOM 2066 C C . LEU A 1 269 ? 18.051 -4.756 -12.191 1.00 92.50 269 LEU A C 1
ATOM 2068 O O . LEU A 1 269 ? 17.989 -3.709 -12.839 1.00 92.50 269 LEU A O 1
ATOM 2072 N N . ASN A 1 270 ? 18.772 -5.806 -12.580 1.00 87.69 270 ASN A N 1
ATOM 2073 C CA . ASN A 1 270 ? 19.500 -5.824 -13.849 1.00 87.69 270 ASN A CA 1
ATOM 2074 C C . ASN A 1 270 ? 18.540 -6.098 -15.009 1.00 87.69 270 ASN A C 1
ATOM 2076 O O . ASN A 1 270 ? 18.676 -5.515 -16.082 1.00 87.69 270 ASN A O 1
ATOM 2080 N N . THR A 1 271 ? 17.546 -6.956 -14.773 1.00 91.12 271 THR A N 1
ATOM 2081 C CA . THR A 1 271 ? 16.498 -7.311 -15.734 1.00 91.12 271 THR A CA 1
ATOM 2082 C C . THR A 1 271 ? 15.118 -7.318 -15.070 1.00 91.12 271 THR A C 1
ATOM 2084 O O . THR A 1 271 ? 15.011 -7.382 -13.846 1.00 91.12 271 THR A O 1
ATOM 2087 N N . LEU A 1 272 ? 14.034 -7.207 -15.847 1.00 92.19 272 LEU A N 1
ATOM 2088 C CA . LEU A 1 272 ? 12.675 -7.312 -15.293 1.00 92.19 272 LEU A CA 1
ATOM 2089 C C . LEU A 1 272 ? 12.381 -8.723 -14.763 1.00 92.19 272 LEU A C 1
ATOM 2091 O O . LEU A 1 272 ? 11.616 -8.862 -13.811 1.00 92.19 272 LEU A O 1
ATOM 2095 N N . GLU A 1 273 ? 13.023 -9.753 -15.312 1.00 93.94 273 GLU A N 1
ATOM 2096 C CA . GLU A 1 273 ? 12.924 -11.144 -14.861 1.00 93.94 273 GLU A CA 1
ATOM 2097 C C . GLU A 1 273 ? 13.308 -11.303 -13.386 1.00 93.94 273 GLU A C 1
ATOM 2099 O O . GLU A 1 273 ? 12.654 -12.049 -12.655 1.00 93.94 273 GLU A O 1
ATOM 2104 N N . ASP A 1 274 ? 14.301 -10.538 -12.919 1.00 92.75 274 ASP A N 1
ATOM 2105 C CA . ASP A 1 274 ? 14.766 -10.561 -11.526 1.00 92.75 274 ASP A CA 1
ATOM 2106 C C . ASP A 1 274 ? 13.648 -10.198 -10.528 1.00 92.75 274 ASP A C 1
ATOM 2108 O O . ASP A 1 274 ? 13.698 -10.573 -9.355 1.00 92.75 274 ASP A O 1
ATOM 2112 N N . SER A 1 275 ? 12.610 -9.485 -10.982 1.00 93.50 275 SER A N 1
ATOM 2113 C CA . SER A 1 275 ? 11.470 -9.107 -10.142 1.00 93.50 275 SER A CA 1
ATOM 2114 C C . SER A 1 275 ? 10.455 -10.230 -9.921 1.00 93.50 275 SER A C 1
ATOM 2116 O O . SER A 1 275 ? 9.738 -10.196 -8.921 1.00 93.50 275 SER A O 1
ATOM 2118 N N . VAL A 1 276 ? 10.406 -11.244 -10.796 1.00 94.38 276 VAL A N 1
ATOM 2119 C CA . VAL A 1 276 ? 9.422 -12.338 -10.709 1.00 94.38 276 VAL A CA 1
ATOM 2120 C C . VAL A 1 276 ? 9.582 -13.088 -9.385 1.00 94.38 276 VAL A C 1
ATOM 2122 O O . VAL A 1 276 ? 8.602 -13.345 -8.689 1.00 94.38 276 VAL A O 1
ATOM 2125 N N . GLY A 1 277 ? 10.828 -13.342 -8.969 1.00 92.88 277 GLY A N 1
ATOM 2126 C CA . GLY A 1 277 ? 11.145 -13.995 -7.693 1.00 92.88 277 GLY A CA 1
ATOM 2127 C C . GLY A 1 277 ? 10.851 -13.153 -6.443 1.00 92.88 277 GLY A C 1
ATOM 2128 O O . GLY A 1 277 ? 10.934 -13.666 -5.326 1.00 92.88 277 GLY A O 1
ATOM 2129 N N . LEU A 1 278 ? 10.509 -11.870 -6.603 1.00 94.31 278 LEU A N 1
ATOM 2130 C CA . LEU A 1 278 ? 10.156 -10.964 -5.506 1.00 94.31 278 LEU A CA 1
ATOM 2131 C C . LEU A 1 278 ? 8.646 -10.928 -5.229 1.00 94.31 278 LEU A C 1
ATOM 2133 O O . LEU A 1 278 ? 8.227 -10.305 -4.250 1.00 94.31 278 LEU A O 1
ATOM 2137 N N . ILE A 1 279 ? 7.834 -11.583 -6.064 1.00 95.12 279 ILE A N 1
ATOM 2138 C CA . ILE A 1 279 ? 6.375 -11.583 -5.978 1.00 95.12 279 ILE A CA 1
ATOM 2139 C C . ILE A 1 279 ? 5.886 -13.010 -5.630 1.00 95.12 279 ILE A C 1
ATOM 2141 O O . ILE A 1 279 ? 6.187 -13.949 -6.361 1.00 95.12 279 ILE A O 1
ATOM 2145 N N . PRO A 1 280 ? 5.116 -13.210 -4.538 1.00 92.94 280 PRO A N 1
ATOM 2146 C CA . PRO A 1 280 ? 4.595 -12.193 -3.632 1.00 92.94 280 PRO A CA 1
ATOM 2147 C C . PRO A 1 280 ? 5.661 -11.679 -2.643 1.00 92.94 280 PRO A C 1
ATOM 2149 O O . PRO A 1 280 ? 6.481 -12.453 -2.138 1.00 92.94 280 PRO A O 1
ATOM 2152 N N . PRO A 1 281 ? 5.616 -10.387 -2.284 1.00 92.88 281 PRO A N 1
ATOM 2153 C CA . PRO A 1 281 ? 6.629 -9.787 -1.429 1.00 92.88 281 PRO A CA 1
ATOM 2154 C C . PRO A 1 281 ? 6.442 -10.165 0.050 1.00 92.88 281 PRO A C 1
ATOM 2156 O O . PRO A 1 281 ? 5.322 -10.326 0.557 1.00 92.88 281 PRO A O 1
ATOM 2159 N N . ARG A 1 282 ? 7.557 -10.259 0.787 1.00 91.56 282 ARG A N 1
ATOM 2160 C CA . ARG A 1 282 ? 7.593 -10.556 2.235 1.00 91.56 282 ARG A CA 1
ATOM 2161 C C . ARG A 1 282 ? 7.566 -9.274 3.083 1.00 91.56 282 ARG A C 1
ATOM 2163 O O . ARG A 1 282 ? 7.959 -8.210 2.620 1.00 91.56 282 ARG A O 1
ATOM 2170 N N . GLY A 1 283 ? 7.147 -9.385 4.347 1.00 93.25 283 GLY A N 1
ATOM 2171 C CA . GLY A 1 283 ? 7.166 -8.270 5.307 1.00 93.25 283 GLY A CA 1
ATOM 2172 C C . GLY A 1 283 ? 6.249 -7.108 4.906 1.00 93.25 283 GLY A C 1
ATOM 2173 O O . GLY A 1 283 ? 5.115 -7.337 4.486 1.00 93.25 283 GLY A O 1
ATOM 2174 N N . LEU A 1 284 ? 6.738 -5.869 5.019 1.00 95.38 284 LEU A N 1
ATOM 2175 C CA . LEU A 1 284 ? 6.052 -4.663 4.522 1.00 95.38 284 LEU A CA 1
ATOM 2176 C C . LEU A 1 284 ? 6.178 -4.472 3.002 1.00 95.38 284 LEU A C 1
ATOM 2178 O O . LEU A 1 284 ? 5.542 -3.586 2.437 1.00 95.38 284 LEU A O 1
ATOM 2182 N N . GLY A 1 285 ? 6.974 -5.305 2.334 1.00 95.56 285 GLY A N 1
ATOM 2183 C CA . GLY A 1 285 ? 7.229 -5.243 0.904 1.00 95.56 285 GLY A CA 1
ATOM 2184 C C . GLY A 1 285 ? 8.668 -4.867 0.565 1.00 95.56 285 GLY A C 1
ATOM 2185 O O . GLY A 1 285 ? 9.552 -4.862 1.424 1.00 95.56 285 GLY A O 1
ATOM 2186 N N . VAL A 1 286 ? 8.909 -4.591 -0.712 1.00 97.00 286 VAL A N 1
ATOM 2187 C CA . VAL A 1 286 ? 10.233 -4.271 -1.258 1.00 97.00 286 VAL A CA 1
ATOM 2188 C C . VAL A 1 286 ? 10.112 -3.145 -2.275 1.00 97.00 286 VAL A C 1
ATOM 2190 O O . VAL A 1 286 ? 9.090 -3.020 -2.946 1.00 97.00 286 VAL A O 1
ATOM 2193 N N . ILE A 1 287 ? 11.150 -2.320 -2.381 1.00 97.94 287 ILE A N 1
ATOM 2194 C CA . ILE A 1 287 ? 11.237 -1.284 -3.409 1.00 97.94 287 ILE A CA 1
ATOM 2195 C C . ILE A 1 287 ? 12.277 -1.739 -4.423 1.00 97.94 287 ILE A C 1
ATOM 2197 O O . ILE A 1 287 ? 13.420 -2.025 -4.063 1.00 97.94 287 ILE A O 1
ATOM 2201 N N . VAL A 1 288 ? 11.885 -1.823 -5.688 1.00 97.50 288 VAL A N 1
ATOM 2202 C CA . VAL A 1 288 ? 12.785 -2.174 -6.785 1.00 97.50 288 VAL A CA 1
ATOM 2203 C C . VAL A 1 288 ? 13.194 -0.921 -7.549 1.00 97.50 288 VAL A C 1
ATOM 2205 O O . VAL A 1 288 ? 12.371 -0.043 -7.797 1.00 97.50 288 VAL A O 1
ATOM 2208 N N . SER A 1 289 ? 14.474 -0.824 -7.897 1.00 96.94 289 SER A N 1
ATOM 2209 C CA . SER A 1 289 ? 15.043 0.242 -8.719 1.00 96.94 289 SER A CA 1
ATOM 2210 C C . SER A 1 289 ? 15.232 -0.257 -10.146 1.00 96.94 289 SER A C 1
ATOM 2212 O O . SER A 1 289 ? 15.932 -1.245 -10.376 1.00 96.94 289 SER A O 1
ATOM 2214 N N . LEU A 1 290 ? 14.616 0.459 -11.083 1.00 92.94 290 LEU A N 1
ATOM 2215 C CA . LEU A 1 290 ? 14.652 0.223 -12.527 1.00 92.94 290 LEU A CA 1
ATOM 2216 C C . LEU A 1 290 ? 15.519 1.260 -13.261 1.00 92.94 290 LEU A C 1
ATOM 2218 O O . LEU A 1 290 ? 15.593 1.257 -14.484 1.00 92.94 290 LEU A O 1
ATOM 2222 N N . ALA A 1 291 ? 16.207 2.142 -12.526 1.00 72.25 291 ALA A N 1
ATOM 2223 C CA . ALA A 1 291 ? 16.960 3.273 -13.077 1.00 72.25 291 ALA A CA 1
ATOM 2224 C C . ALA A 1 291 ? 18.114 2.894 -14.038 1.00 72.25 291 ALA A C 1
ATOM 2226 O O . ALA A 1 291 ? 18.640 3.774 -14.715 1.00 72.25 291 ALA A O 1
ATOM 2227 N N . GLY A 1 292 ? 18.510 1.616 -14.089 1.00 60.78 292 GLY A N 1
ATOM 2228 C CA . GLY A 1 292 ? 19.564 1.097 -14.969 1.00 60.78 292 GLY A CA 1
ATOM 2229 C C . GLY A 1 292 ? 19.081 0.452 -16.276 1.00 60.78 292 GLY A C 1
ATOM 2230 O O . GLY A 1 292 ? 19.927 -0.004 -17.040 1.00 60.78 292 GLY A O 1
ATOM 2231 N N . GLN A 1 293 ? 17.766 0.390 -16.523 1.00 54.47 293 GLN A N 1
ATOM 2232 C CA . GLN A 1 293 ? 17.158 -0.234 -17.713 1.00 54.47 293 GLN A CA 1
ATOM 2233 C C . GLN A 1 293 ? 16.600 0.794 -18.696 1.00 54.47 293 GLN A C 1
ATOM 2235 O O . GLN A 1 293 ? 16.268 1.923 -18.267 1.00 54.47 293 GLN A O 1
#

Sequence (293 aa):
MRQRLVVYSGHVEVIEYPCVVVQDSVLVKPIYVYLGDIERAVVSGRLLTPRPIAMGASGVVRVVEVMGSHSVEYTGKVYSVTPIGSHGVLGVHENGLLANFISIHPSHLDEQLLNPTPLDAIRPVVKHSVELAQIAEEPVLVEGCGLVGVSTGIALRRTGVEPLFYCEELKRNALNYGFTVAQHISEVSRKWNSVVLTSTNISSKYKVLANLDYEKLLVSRLSFTSWIPLKSSASRASVVIVNRGDRAEVALIKQVLSELGKAFRVLTLNTLEDSVGLIPPRGLGVIVSLAGQ